Protein AF-A0A4Q3L4Q9-F1 (afdb_monomer)

Foldseek 3Di:
DDDDVQPPDDFCCVVVVVPVVVLVVLLVVLLVLLVVLVVVLVVLVVCLVPDPPDPCSVVSVLVSVLSNLVSVLSVVSNVSNPGVPVVVSVVSVVVSVVSVVVCVVCVVVVVVVVVVVVVVVVVVVVVVVVVVVVVVVVVVVVVVVVVVVVVVVVVVVVVVVVVVVVVVVVVVVVVVVVVVVVVVVVVVVVVVVVVVVVVVVVVVVVVVVVVVVVVVVVVVVVVVVVVVVVPDDDDPDDDPPPDDDDDDDDD

Sequence (251 aa):
MGTTASSFFMPHGHCYLWQPAMVWLQVGTNIAIGLAYVAISAMLTYVVLRFDNLPFKWIYACFGAFIVSCGVTHFFEVVTIWYPAYWVDGTLRAITAAASVGTALLMPRLLPQALALIKGAQAAQKRGIVLETAVRDLASLLEATQRTRDILQQENATYSSDVETLALAVSARRQDLQKAVHTARLAQLEAEKANRYKDDFLSMVSHELRTPLTAIDLQMARMTRALRRTSDPLQPAQQAHLIGQVDLSIR

pLDDT: mean 83.14, std 15.57, range [38.03, 97.62]

Nearest PDB structures (foldseek):
  8a1g-assembly2_B  TM=6.193E-01  e=1.968E+00  Homo sapiens
  2v0o-assembly2_C  TM=4.929E-01  e=1.641E+00  Homo sapiens
  7aal-assembly1_B  TM=2.811E-01  e=6.615E+00  Homo sapiens

Secondary structure (DSSP, 8-state):
----S-SS---HHHHTTT-HHHHHHHHHHHHHHHHHHHHHHHHHHHHHHH-TT-TTHHHHHHHHHHHHHHHHHHHHHHHHHHS--HHHHHHHHHHHHHHHHHHHHHHHHHHHHHHHHHHHHHHHHHHHHHHHHHHHHHHHHHHHHHHHHHHHHHHHHHHHHHHHHHHHHHHHHHHHHHHHHHHHHHHHHHHHHHHHHHHHHHHHHHHHHHHHHHHHHHHHHHHHHHHHHHSSPPPS---SS--SS------

Structure (mmCIF, N/CA/C/O backbone):
data_AF-A0A4Q3L4Q9-F1
#
_entry.id   AF-A0A4Q3L4Q9-F1
#
loop_
_atom_site.group_PDB
_atom_site.id
_atom_site.type_symbol
_atom_site.label_atom_id
_atom_site.label_alt_id
_atom_site.label_comp_id
_atom_site.label_asym_id
_atom_site.label_entity_id
_atom_site.label_seq_id
_atom_site.pdbx_PDB_ins_code
_atom_site.Cartn_x
_atom_site.Cartn_y
_atom_site.Cartn_z
_atom_site.occupancy
_atom_site.B_iso_or_equiv
_atom_site.auth_seq_id
_atom_site.auth_comp_id
_atom_site.auth_asym_id
_atom_site.auth_atom_id
_atom_site.pdbx_PDB_model_num
ATOM 1 N N . MET A 1 1 ? 33.986 -3.409 -72.130 1.00 38.03 1 MET A N 1
ATOM 2 C CA . MET A 1 1 ? 34.987 -2.670 -71.331 1.00 38.03 1 MET A CA 1
ATOM 3 C C . MET A 1 1 ? 34.314 -2.230 -70.042 1.00 38.03 1 MET A C 1
ATOM 5 O O . MET A 1 1 ? 33.539 -1.288 -70.062 1.00 38.03 1 MET A O 1
ATOM 9 N N . GLY A 1 2 ? 34.494 -3.004 -68.969 1.00 43.03 2 GLY A N 1
ATOM 10 C CA . GLY A 1 2 ? 33.906 -2.733 -67.660 1.00 43.03 2 GLY A CA 1
ATOM 11 C C . GLY A 1 2 ? 34.897 -1.975 -66.790 1.00 43.03 2 GLY A C 1
ATOM 12 O O . GLY A 1 2 ? 35.876 -2.551 -66.332 1.00 43.03 2 GLY A O 1
ATOM 13 N N . THR A 1 3 ? 34.647 -0.690 -66.575 1.00 46.31 3 THR A N 1
ATOM 14 C CA . THR A 1 3 ? 35.290 0.103 -65.525 1.00 46.31 3 THR A CA 1
ATOM 15 C C . THR A 1 3 ? 34.260 0.309 -64.425 1.00 46.31 3 THR A C 1
ATOM 17 O O . THR A 1 3 ? 33.600 1.344 -64.352 1.00 46.31 3 THR A O 1
ATOM 20 N N . THR A 1 4 ? 34.056 -0.713 -63.596 1.00 47.34 4 THR A N 1
ATOM 21 C CA . THR A 1 4 ? 33.409 -0.513 -62.300 1.00 47.34 4 THR A CA 1
ATOM 22 C C . THR A 1 4 ? 34.349 0.340 -61.454 1.00 47.34 4 THR A C 1
ATOM 24 O O . THR A 1 4 ? 35.554 0.098 -61.437 1.00 47.34 4 THR A O 1
ATOM 27 N N . ALA A 1 5 ? 33.815 1.356 -60.779 1.00 48.09 5 ALA A N 1
ATOM 28 C CA . ALA A 1 5 ? 34.524 2.351 -59.971 1.00 48.09 5 ALA A CA 1
ATOM 29 C C . ALA A 1 5 ? 35.194 1.784 -58.690 1.00 48.09 5 ALA A C 1
ATOM 31 O O . ALA A 1 5 ? 35.185 2.411 -57.636 1.00 48.09 5 ALA A O 1
ATOM 32 N N . SER A 1 6 ? 35.757 0.578 -58.764 1.00 48.47 6 SER A N 1
ATOM 33 C CA . SER A 1 6 ? 36.397 -0.165 -57.676 1.00 48.47 6 SER A CA 1
ATOM 34 C C . SER A 1 6 ? 37.927 -0.035 -57.661 1.00 48.47 6 SER A C 1
ATOM 36 O O . SER A 1 6 ? 38.575 -0.656 -56.828 1.00 48.47 6 SER A O 1
ATOM 38 N N . SER A 1 7 ? 38.525 0.749 -58.563 1.00 47.72 7 SER A N 1
ATOM 39 C CA . SER A 1 7 ? 39.983 0.826 -58.755 1.00 47.72 7 SER A CA 1
ATOM 40 C C . SER A 1 7 ? 40.678 2.039 -58.114 1.00 47.72 7 SER A C 1
ATOM 42 O O . SER A 1 7 ? 41.868 2.223 -58.350 1.00 47.72 7 SER A O 1
ATOM 44 N N . PHE A 1 8 ? 39.989 2.865 -57.312 1.00 56.69 8 PHE A N 1
ATOM 45 C CA . PHE A 1 8 ? 40.573 4.099 -56.742 1.00 56.69 8 PHE A CA 1
ATOM 46 C C . PHE A 1 8 ? 40.709 4.125 -55.210 1.00 56.69 8 PHE A C 1
ATOM 48 O O . PHE A 1 8 ? 41.264 5.073 -54.661 1.00 56.69 8 PHE A O 1
ATOM 55 N N . PHE A 1 9 ? 40.233 3.100 -54.501 1.00 60.88 9 PHE A N 1
ATOM 56 C CA . PHE A 1 9 ? 40.271 3.056 -53.038 1.00 60.88 9 PHE A CA 1
ATOM 57 C C . PHE A 1 9 ? 41.140 1.895 -52.541 1.00 60.88 9 PHE A C 1
ATOM 59 O O . PHE A 1 9 ? 40.967 0.760 -52.977 1.00 60.88 9 PHE A O 1
ATOM 66 N N . MET A 1 10 ? 42.066 2.170 -51.618 1.00 68.56 10 MET A N 1
ATOM 67 C CA . MET A 1 10 ? 42.918 1.145 -50.998 1.00 68.56 10 MET A CA 1
ATOM 68 C C . MET A 1 10 ? 42.187 0.463 -49.828 1.00 68.56 10 MET A C 1
ATOM 70 O O . MET A 1 10 ? 41.604 1.178 -49.018 1.00 68.56 10 MET A O 1
ATOM 74 N N . PRO A 1 11 ? 42.206 -0.877 -49.690 1.00 73.94 11 PRO A N 1
ATOM 75 C CA . PRO A 1 11 ? 41.662 -1.573 -48.518 1.00 73.94 11 PRO A CA 1
ATOM 76 C C . PRO A 1 11 ? 42.387 -1.185 -47.223 1.00 73.94 11 PRO A C 1
ATOM 78 O O . PRO A 1 11 ? 43.591 -0.921 -47.244 1.00 73.94 11 PRO A O 1
ATOM 81 N N . HIS A 1 12 ? 41.695 -1.245 -46.081 1.00 69.25 12 HIS A N 1
ATOM 82 C CA . HIS A 1 12 ? 42.304 -0.926 -44.780 1.00 69.25 12 HIS A CA 1
ATOM 83 C C . HIS A 1 12 ? 43.479 -1.849 -44.418 1.00 69.25 12 HIS A C 1
ATOM 85 O O . HIS A 1 12 ? 44.375 -1.435 -43.685 1.00 69.25 12 HIS A O 1
ATOM 91 N N . GLY A 1 13 ? 43.543 -3.066 -44.972 1.00 69.06 13 GLY A N 1
ATOM 92 C CA . GLY A 1 13 ? 44.690 -3.962 -44.795 1.00 69.06 13 GLY A CA 1
ATOM 93 C C . GLY A 1 13 ? 46.031 -3.344 -45.219 1.00 69.06 13 GLY A C 1
ATOM 94 O O . GLY A 1 13 ? 47.052 -3.604 -44.581 1.00 69.06 13 GLY A O 1
ATOM 95 N N . HIS A 1 14 ? 46.033 -2.451 -46.220 1.00 70.12 14 HIS A N 1
ATOM 96 C CA . HIS A 1 14 ? 47.239 -1.722 -46.627 1.00 70.12 14 HIS A CA 1
ATOM 97 C C . HIS A 1 14 ? 47.698 -0.707 -45.575 1.00 70.12 14 HIS A C 1
ATOM 99 O O . HIS A 1 14 ? 48.901 -0.542 -45.382 1.00 70.12 14 HIS A O 1
ATOM 105 N N . CYS A 1 15 ? 46.766 -0.085 -44.847 1.00 70.50 15 CYS A N 1
ATOM 106 C CA . CYS A 1 15 ? 47.079 0.813 -43.733 1.00 70.50 15 CYS A CA 1
ATOM 107 C C . CYS A 1 15 ? 47.706 0.060 -42.549 1.00 70.50 15 CYS A C 1
ATOM 109 O O . CYS A 1 15 ? 48.522 0.622 -41.825 1.00 70.50 15 CYS A O 1
ATOM 111 N N . TYR A 1 16 ? 47.370 -1.222 -42.376 1.00 73.94 16 TYR A N 1
ATOM 112 C CA . TYR A 1 16 ? 47.959 -2.095 -41.354 1.00 73.94 16 TYR A CA 1
ATOM 113 C C . TYR A 1 16 ? 49.245 -2.795 -41.803 1.00 73.94 16 TYR A C 1
ATOM 115 O O . TYR A 1 16 ? 49.737 -3.674 -41.091 1.00 73.94 16 TYR A O 1
ATOM 123 N N . LEU A 1 17 ? 49.783 -2.442 -42.980 1.00 78.38 17 LEU A N 1
ATOM 124 C CA . LEU A 1 17 ? 50.963 -3.082 -43.580 1.00 78.38 17 LEU A CA 1
ATOM 125 C C . LEU A 1 17 ? 50.824 -4.613 -43.683 1.00 78.38 17 LEU A C 1
ATOM 127 O O . LEU A 1 17 ? 51.825 -5.323 -43.738 1.00 78.38 17 LEU A O 1
ATOM 131 N N . TRP A 1 18 ? 49.589 -5.127 -43.661 1.00 78.38 18 TRP A N 1
ATOM 132 C CA . TRP A 1 18 ? 49.284 -6.554 -43.557 1.00 78.38 18 TRP A CA 1
ATOM 133 C C . TRP A 1 18 ? 50.013 -7.286 -42.415 1.00 78.38 18 TRP A C 1
ATOM 135 O O . TRP A 1 18 ? 50.228 -8.496 -42.492 1.00 78.38 18 TRP A O 1
ATOM 145 N N . GLN A 1 19 ? 50.363 -6.586 -41.327 1.00 86.50 19 GLN A N 1
ATOM 146 C CA . GLN A 1 19 ? 50.937 -7.235 -40.151 1.00 86.50 19 GLN A CA 1
ATOM 147 C C . GLN A 1 19 ? 49.878 -8.133 -39.488 1.00 86.50 19 GLN A C 1
ATOM 149 O O . GLN A 1 19 ? 48.863 -7.622 -38.999 1.00 86.50 19 GLN A O 1
ATOM 154 N N . PRO A 1 20 ? 50.092 -9.463 -39.423 1.00 84.69 20 PRO A N 1
ATOM 155 C CA . PRO A 1 20 ? 49.042 -10.401 -39.034 1.00 84.69 20 PRO A CA 1
ATOM 156 C C . PRO A 1 20 ? 48.542 -10.169 -37.606 1.00 84.69 20 PRO A C 1
ATOM 158 O O . PRO A 1 20 ? 47.349 -10.305 -37.353 1.00 84.69 20 PRO A O 1
ATOM 161 N N . ALA A 1 21 ? 49.418 -9.747 -36.688 1.00 87.56 21 ALA A N 1
ATOM 162 C CA . ALA A 1 21 ? 49.037 -9.434 -35.312 1.00 87.56 21 ALA A CA 1
ATOM 163 C C . ALA A 1 21 ? 48.009 -8.288 -35.226 1.00 87.56 21 ALA A C 1
ATOM 165 O O . ALA A 1 21 ? 47.013 -8.411 -34.517 1.00 87.56 21 ALA A O 1
ATOM 166 N N . MET A 1 22 ? 48.212 -7.202 -35.979 1.00 85.50 22 MET A N 1
ATOM 167 C CA . MET A 1 22 ? 47.316 -6.040 -35.968 1.00 85.50 22 MET A CA 1
ATOM 168 C C . MET A 1 22 ? 45.980 -6.350 -36.654 1.00 85.50 22 MET A C 1
ATOM 170 O O . MET A 1 22 ? 44.921 -5.979 -36.152 1.00 85.50 22 MET A O 1
ATOM 174 N N . VAL A 1 23 ? 46.019 -7.079 -37.776 1.00 87.44 23 VAL A N 1
ATOM 175 C CA . VAL A 1 23 ? 44.808 -7.469 -38.513 1.00 87.44 23 VAL A CA 1
ATOM 176 C C . VAL A 1 23 ? 43.922 -8.375 -37.657 1.00 87.44 23 VAL A C 1
ATOM 178 O O . VAL A 1 23 ? 42.737 -8.088 -37.500 1.00 87.44 23 VAL A O 1
ATOM 181 N N . TRP A 1 24 ? 44.476 -9.428 -37.045 1.00 87.81 24 TRP A N 1
ATOM 182 C CA . TRP A 1 24 ? 43.693 -10.330 -36.192 1.00 87.81 24 TRP A CA 1
ATOM 183 C C . TRP A 1 24 ? 43.146 -9.643 -34.941 1.00 87.81 24 TRP A C 1
ATOM 185 O O . TRP A 1 24 ? 42.022 -9.939 -34.536 1.00 87.81 24 TRP A O 1
ATOM 195 N N . LEU A 1 25 ? 43.893 -8.697 -34.363 1.00 89.94 25 LEU A N 1
ATOM 196 C CA . LEU A 1 25 ? 43.418 -7.896 -33.237 1.00 89.94 25 LEU A CA 1
ATOM 197 C C . LEU A 1 25 ? 42.199 -7.050 -33.627 1.00 89.94 25 LEU A C 1
ATOM 199 O O . LEU A 1 25 ? 41.196 -7.056 -32.909 1.00 89.94 25 LEU A O 1
ATOM 203 N N . GLN A 1 26 ? 42.257 -6.366 -34.773 1.00 87.81 26 GLN A N 1
ATOM 204 C CA . GLN A 1 26 ? 41.150 -5.544 -35.263 1.00 87.81 26 GLN A CA 1
ATOM 205 C C . GLN A 1 26 ? 39.924 -6.400 -35.606 1.00 87.81 26 GLN A C 1
ATOM 207 O O . GLN A 1 26 ? 38.805 -6.058 -35.229 1.00 87.81 26 GLN A O 1
ATOM 212 N N . VAL A 1 27 ? 40.133 -7.544 -36.265 1.00 91.12 27 VAL A N 1
ATOM 213 C CA . VAL A 1 27 ? 39.065 -8.492 -36.618 1.00 91.12 27 VAL A CA 1
ATOM 214 C C . VAL A 1 27 ? 38.396 -9.048 -35.363 1.00 91.12 27 VAL A C 1
ATOM 216 O O . VAL A 1 27 ? 37.174 -8.987 -35.242 1.00 91.12 27 VAL A O 1
ATOM 219 N N . GLY A 1 28 ? 39.181 -9.548 -34.405 1.00 93.88 28 GLY A N 1
ATOM 220 C CA . GLY A 1 28 ? 38.656 -10.106 -33.160 1.00 93.88 28 GLY A CA 1
ATOM 221 C C . GLY A 1 28 ? 37.882 -9.073 -32.343 1.00 93.88 28 GLY A C 1
ATOM 222 O O . GLY A 1 28 ? 36.775 -9.353 -31.884 1.00 93.88 28 GLY A O 1
ATOM 223 N N . THR A 1 29 ? 38.424 -7.858 -32.224 1.00 93.44 29 THR A N 1
ATOM 224 C CA . THR A 1 29 ? 37.789 -6.761 -31.480 1.00 93.44 29 THR A CA 1
ATOM 225 C C . THR A 1 29 ? 36.474 -6.330 -32.129 1.00 93.44 29 THR A C 1
ATOM 227 O O . THR A 1 29 ? 35.455 -6.252 -31.445 1.00 93.44 29 THR A O 1
ATOM 230 N N . ASN A 1 30 ? 36.453 -6.120 -33.448 1.00 92.38 30 ASN A N 1
ATOM 231 C CA . ASN A 1 30 ? 35.238 -5.706 -34.151 1.00 92.38 30 ASN A CA 1
ATOM 232 C C . ASN A 1 30 ? 34.148 -6.788 -34.151 1.00 92.38 30 ASN A C 1
ATOM 234 O O . ASN A 1 30 ? 32.974 -6.468 -33.971 1.00 92.38 30 ASN A O 1
ATOM 238 N N . ILE A 1 31 ? 34.509 -8.071 -34.259 1.00 93.94 31 ILE A N 1
ATOM 239 C CA . ILE A 1 31 ? 33.541 -9.170 -34.114 1.00 93.94 31 ILE A CA 1
ATOM 240 C C . ILE A 1 31 ? 32.970 -9.207 -32.692 1.00 93.94 31 ILE A C 1
ATOM 242 O O . ILE A 1 31 ? 31.756 -9.328 -32.525 1.00 93.94 31 ILE A O 1
ATOM 246 N N . ALA A 1 32 ? 33.818 -9.078 -31.668 1.00 95.38 32 ALA A N 1
ATOM 247 C CA . ALA A 1 32 ? 33.377 -9.093 -30.276 1.00 95.38 32 ALA A CA 1
ATOM 248 C C . ALA A 1 32 ? 32.407 -7.938 -29.968 1.00 95.38 32 ALA A C 1
ATOM 250 O O . ALA A 1 32 ? 31.357 -8.164 -29.364 1.00 95.38 32 ALA A O 1
ATOM 251 N N . ILE A 1 33 ? 32.713 -6.721 -30.433 1.00 93.38 33 ILE A N 1
ATOM 252 C CA . ILE A 1 33 ? 31.835 -5.554 -30.265 1.00 93.38 33 ILE A CA 1
ATOM 253 C C . ILE A 1 33 ? 30.523 -5.742 -31.042 1.00 93.38 33 ILE A C 1
ATOM 255 O O . ILE A 1 33 ? 29.444 -5.515 -30.492 1.00 93.38 33 ILE A O 1
ATOM 259 N N . GLY A 1 34 ? 30.589 -6.217 -32.291 1.00 92.19 34 GLY A N 1
ATOM 260 C CA . GLY A 1 34 ? 29.405 -6.498 -33.106 1.00 92.19 34 GLY A CA 1
ATOM 261 C C . GLY A 1 34 ? 28.463 -7.510 -32.445 1.00 92.19 34 GLY A C 1
ATOM 262 O O . GLY A 1 34 ? 27.258 -7.270 -32.354 1.00 92.19 34 GLY A O 1
ATOM 263 N N . LEU A 1 35 ? 29.005 -8.607 -31.907 1.00 94.12 35 LEU A N 1
ATOM 264 C CA . LEU A 1 35 ? 28.232 -9.610 -31.166 1.00 94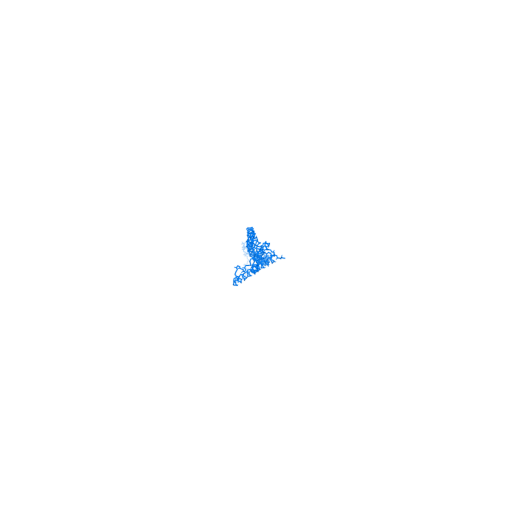.12 35 LEU A CA 1
ATOM 265 C C . LEU A 1 35 ? 27.615 -9.041 -29.884 1.00 94.12 35 LEU A C 1
ATOM 267 O O . LEU A 1 35 ? 26.449 -9.320 -29.600 1.00 94.12 35 LEU A O 1
ATOM 271 N N . ALA A 1 36 ? 28.355 -8.219 -29.136 1.00 95.44 36 ALA A N 1
ATOM 272 C CA . ALA A 1 36 ? 27.826 -7.554 -27.950 1.00 95.44 36 ALA A CA 1
ATOM 273 C C . ALA A 1 36 ? 26.629 -6.652 -28.299 1.00 95.44 36 ALA A C 1
ATOM 275 O O . ALA A 1 36 ? 25.596 -6.719 -27.632 1.00 95.44 36 ALA A O 1
ATOM 276 N N . TYR A 1 37 ? 26.713 -5.868 -29.378 1.00 93.31 37 TYR A N 1
ATOM 277 C CA . TYR A 1 37 ? 25.599 -5.024 -29.818 1.00 93.31 37 TYR A CA 1
ATOM 278 C C . TYR A 1 37 ? 24.386 -5.818 -30.303 1.00 93.31 37 TYR A C 1
ATOM 280 O O . TYR A 1 37 ? 23.253 -5.435 -29.993 1.00 93.31 37 TYR A O 1
ATOM 288 N N . VAL A 1 38 ? 24.587 -6.943 -30.994 1.00 90.50 38 VAL A N 1
ATOM 289 C CA . VAL A 1 38 ? 23.489 -7.850 -31.369 1.00 90.50 38 VAL A CA 1
ATOM 290 C C . VAL A 1 38 ? 22.824 -8.444 -30.123 1.00 90.50 38 VAL A C 1
ATOM 292 O O . VAL A 1 38 ? 21.597 -8.446 -30.035 1.00 90.50 38 VAL A O 1
ATOM 295 N N . ALA A 1 39 ? 23.605 -8.881 -29.132 1.00 93.69 39 ALA A N 1
ATOM 296 C CA . ALA A 1 39 ? 23.081 -9.444 -27.888 1.00 93.69 39 ALA A CA 1
ATOM 297 C C . ALA A 1 39 ? 22.278 -8.416 -27.068 1.00 93.69 39 ALA A C 1
ATOM 299 O O . ALA A 1 39 ? 21.164 -8.710 -26.629 1.00 93.69 39 ALA A O 1
ATOM 300 N N . ILE A 1 40 ? 22.800 -7.194 -26.908 1.00 92.44 40 ILE A N 1
ATOM 301 C CA . ILE A 1 40 ? 22.102 -6.094 -26.219 1.00 92.44 40 ILE A CA 1
ATOM 302 C C . ILE A 1 40 ? 20.796 -5.754 -26.946 1.00 92.44 40 ILE A C 1
ATOM 304 O O . ILE A 1 40 ? 19.748 -5.621 -26.310 1.00 92.44 40 ILE A O 1
ATOM 308 N N . SER A 1 41 ? 20.839 -5.654 -28.277 1.00 91.25 41 SER A N 1
ATOM 309 C CA . SER A 1 41 ? 19.653 -5.362 -29.088 1.00 91.25 41 SER A CA 1
ATOM 310 C C . SER A 1 41 ? 18.598 -6.458 -28.956 1.00 91.25 41 SER A C 1
ATOM 312 O O . SER A 1 41 ? 17.430 -6.149 -28.742 1.00 91.25 41 SER A O 1
ATOM 314 N N . ALA A 1 42 ? 18.999 -7.732 -28.994 1.00 90.56 42 ALA A N 1
ATOM 315 C CA . ALA A 1 42 ? 18.096 -8.864 -28.803 1.00 90.56 42 ALA A CA 1
ATOM 316 C C . ALA A 1 42 ? 17.414 -8.835 -27.425 1.00 90.56 42 ALA A C 1
ATOM 318 O O . ALA A 1 42 ? 16.206 -9.056 -27.333 1.00 90.56 42 ALA A O 1
ATOM 319 N N . MET A 1 43 ? 18.155 -8.505 -26.361 1.00 90.31 43 MET A N 1
ATOM 320 C CA . MET A 1 43 ? 17.596 -8.362 -25.013 1.00 90.31 43 MET A CA 1
ATOM 321 C C . MET A 1 43 ? 16.590 -7.208 -24.931 1.00 90.31 43 MET A C 1
ATOM 323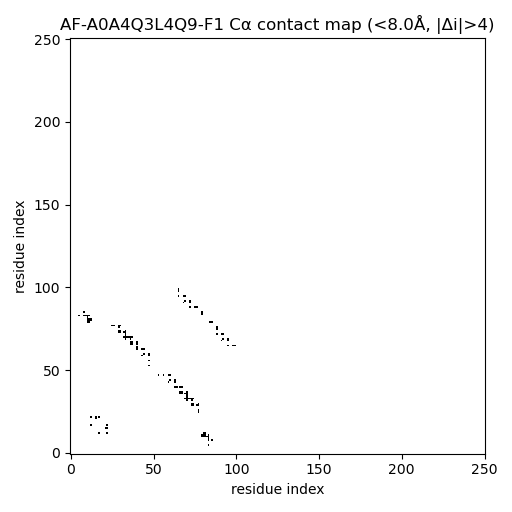 O O . MET A 1 43 ? 15.515 -7.362 -24.350 1.00 90.31 43 MET A O 1
ATOM 327 N N . LEU A 1 44 ? 16.903 -6.066 -25.548 1.00 88.56 44 LEU A N 1
ATOM 328 C CA . LEU A 1 44 ? 15.998 -4.921 -25.595 1.00 88.56 44 LEU A CA 1
ATOM 329 C C . LEU A 1 44 ? 14.716 -5.249 -26.373 1.00 88.56 44 LEU A C 1
ATOM 331 O O . LEU A 1 44 ? 13.617 -4.977 -25.891 1.00 88.56 44 LEU A O 1
ATOM 335 N N . THR A 1 45 ? 14.841 -5.882 -27.541 1.00 87.44 45 THR A N 1
ATOM 336 C CA . THR A 1 45 ? 13.698 -6.349 -28.333 1.00 87.44 45 THR A CA 1
ATOM 337 C C . THR A 1 45 ? 12.853 -7.345 -27.542 1.00 87.44 45 THR A C 1
ATOM 339 O O . THR A 1 45 ? 11.633 -7.210 -27.518 1.00 87.44 45 THR A O 1
ATOM 342 N N . TYR A 1 46 ? 13.472 -8.288 -26.826 1.00 89.81 46 TYR A N 1
ATOM 343 C CA . TYR A 1 46 ? 12.756 -9.226 -25.959 1.00 89.81 46 TYR A CA 1
ATOM 344 C C . TYR A 1 46 ? 11.923 -8.505 -24.887 1.00 89.81 46 TYR A C 1
ATOM 346 O O . TYR A 1 46 ? 10.749 -8.823 -24.710 1.00 89.81 46 TYR A O 1
ATOM 354 N N . VAL A 1 47 ? 12.482 -7.492 -24.214 1.00 88.75 47 VAL A N 1
ATOM 355 C CA . VAL A 1 47 ? 11.755 -6.693 -23.209 1.00 88.75 47 VAL A CA 1
ATOM 356 C C . VAL A 1 47 ? 10.583 -5.932 -23.836 1.00 88.75 47 VAL A C 1
ATOM 358 O O . VAL A 1 47 ? 9.481 -5.965 -23.291 1.00 88.75 47 VAL A O 1
ATOM 361 N N . VAL A 1 48 ? 10.785 -5.291 -24.992 1.00 87.00 48 VAL A N 1
ATOM 362 C CA . VAL A 1 48 ? 9.725 -4.536 -25.688 1.00 87.00 48 VAL A CA 1
ATOM 363 C C . VAL A 1 48 ? 8.590 -5.447 -26.157 1.00 87.00 48 VAL A C 1
ATOM 365 O O . VAL A 1 48 ? 7.428 -5.050 -26.088 1.00 87.00 48 VAL A O 1
ATOM 368 N N . LEU A 1 49 ? 8.911 -6.664 -26.604 1.00 84.38 49 LEU A N 1
ATOM 369 C CA . LEU A 1 49 ? 7.920 -7.658 -27.018 1.00 84.38 49 LEU A CA 1
ATOM 370 C C . LEU A 1 49 ? 7.215 -8.329 -25.829 1.00 84.38 49 LEU A C 1
ATOM 372 O O . LEU A 1 49 ? 6.099 -8.813 -25.987 1.00 84.38 49 LEU A O 1
ATOM 376 N N . ARG A 1 50 ? 7.846 -8.388 -24.647 1.00 87.38 50 ARG A N 1
ATOM 377 C CA . ARG A 1 50 ? 7.291 -9.062 -23.461 1.00 87.38 50 ARG A CA 1
ATOM 378 C C . ARG A 1 50 ? 6.460 -8.144 -22.564 1.00 87.38 50 ARG A C 1
ATOM 380 O O . ARG A 1 50 ? 5.552 -8.633 -21.896 1.00 87.38 50 ARG A O 1
ATOM 387 N N . PHE A 1 51 ? 6.770 -6.848 -22.512 1.00 81.31 51 PHE A N 1
ATOM 388 C CA . PHE A 1 51 ? 6.088 -5.886 -21.644 1.00 81.31 51 PHE A CA 1
ATOM 389 C C . PHE A 1 51 ? 5.197 -4.931 -22.443 1.00 81.31 51 PHE A C 1
ATOM 391 O O . PHE A 1 51 ? 5.654 -3.952 -23.037 1.00 81.31 51 PHE A O 1
ATOM 398 N N . ASP A 1 52 ? 3.885 -5.170 -22.388 1.00 72.75 52 ASP A N 1
ATOM 399 C CA . ASP A 1 52 ? 2.923 -4.396 -23.170 1.00 72.75 52 ASP A CA 1
ATOM 400 C C . ASP A 1 52 ? 2.618 -2.990 -22.641 1.00 72.75 52 ASP A C 1
ATOM 402 O O . ASP A 1 52 ? 2.170 -2.139 -23.408 1.00 72.75 52 ASP A O 1
ATOM 406 N N . ASN A 1 53 ? 2.926 -2.708 -21.376 1.00 77.75 53 ASN A N 1
ATOM 407 C CA . ASN A 1 53 ? 2.625 -1.429 -20.723 1.00 77.75 53 ASN A CA 1
ATOM 408 C C . ASN A 1 53 ? 3.861 -0.544 -20.524 1.00 77.75 53 ASN A C 1
ATOM 410 O O . ASN A 1 53 ? 3.940 0.222 -19.563 1.00 77.75 53 ASN A O 1
ATOM 414 N N . LEU A 1 54 ? 4.846 -0.640 -21.419 1.00 75.75 54 LEU A N 1
ATOM 415 C CA . LEU A 1 54 ? 5.989 0.263 -21.380 1.00 75.75 54 LEU A CA 1
ATOM 416 C C . LEU A 1 54 ? 5.580 1.663 -21.864 1.00 75.75 54 LEU A C 1
ATOM 418 O O . LEU A 1 54 ? 5.101 1.803 -22.997 1.00 75.75 54 LEU A O 1
ATOM 422 N N . PRO A 1 55 ? 5.792 2.714 -21.054 1.00 71.12 55 PRO A N 1
ATOM 423 C CA . PRO A 1 55 ? 5.618 4.074 -21.528 1.00 71.12 55 PRO A CA 1
ATOM 424 C C . PRO A 1 55 ? 6.639 4.331 -22.646 1.00 71.12 55 PRO A C 1
ATOM 426 O O . PRO A 1 55 ? 7.823 4.052 -22.491 1.00 71.12 55 PRO A O 1
ATOM 429 N N . PHE A 1 56 ? 6.178 4.856 -23.784 1.00 73.19 56 PHE A N 1
ATOM 430 C CA . PHE A 1 56 ? 7.023 5.236 -24.927 1.00 73.19 56 PHE A CA 1
ATOM 431 C C . PHE A 1 56 ? 7.746 4.080 -25.659 1.00 73.19 56 PHE A C 1
ATOM 433 O O . PHE A 1 56 ? 8.911 4.216 -26.031 1.00 73.19 56 PHE A O 1
ATOM 440 N N . LYS A 1 57 ? 7.050 2.967 -25.955 1.00 78.25 57 LYS A N 1
ATOM 441 C CA . LYS A 1 57 ? 7.575 1.820 -26.746 1.00 78.25 57 LYS A CA 1
ATOM 442 C C . LYS A 1 57 ? 8.386 2.210 -27.995 1.00 78.25 57 LYS A C 1
ATOM 444 O O . LYS A 1 57 ? 9.401 1.583 -28.288 1.00 78.25 57 LYS A O 1
ATOM 449 N N . TRP A 1 58 ? 7.962 3.253 -28.712 1.00 78.25 58 TRP A N 1
ATOM 450 C CA . TRP A 1 58 ? 8.633 3.724 -29.929 1.00 78.25 58 TRP A CA 1
ATOM 451 C C . TRP A 1 58 ? 10.083 4.175 -29.683 1.00 78.25 58 TRP A C 1
ATOM 453 O O . TRP A 1 58 ? 10.929 3.989 -30.550 1.00 78.25 58 TRP A O 1
ATOM 463 N N . ILE A 1 59 ? 10.395 4.706 -28.495 1.00 79.62 59 ILE A N 1
ATOM 464 C CA . ILE A 1 59 ? 11.747 5.168 -28.143 1.00 79.62 59 ILE A CA 1
ATOM 465 C C . ILE A 1 59 ? 12.681 3.979 -28.011 1.00 79.62 59 ILE A C 1
ATOM 467 O O . ILE A 1 59 ? 13.781 3.994 -28.554 1.00 79.62 59 ILE A O 1
ATOM 471 N N . TYR A 1 60 ? 12.230 2.930 -27.325 1.00 82.25 60 TYR A N 1
ATOM 472 C CA . TYR A 1 60 ? 12.994 1.696 -27.200 1.00 82.25 60 TYR A CA 1
ATOM 473 C C . TYR A 1 60 ? 13.226 1.042 -28.567 1.00 82.25 60 TYR A C 1
ATOM 475 O O . TYR A 1 60 ? 14.309 0.519 -28.808 1.00 82.25 60 TYR A O 1
ATOM 483 N N . ALA A 1 61 ? 12.263 1.141 -29.490 1.00 80.56 61 ALA A N 1
ATOM 484 C CA . ALA A 1 61 ? 12.447 0.698 -30.871 1.00 80.56 61 ALA A CA 1
ATOM 485 C C . ALA A 1 61 ? 13.489 1.548 -31.628 1.00 80.56 61 ALA A C 1
ATOM 487 O O . ALA A 1 61 ? 14.371 0.981 -32.269 1.00 80.56 61 ALA A O 1
ATOM 488 N N . CYS A 1 62 ? 13.451 2.883 -31.515 1.00 80.69 62 CYS A N 1
ATOM 489 C CA . CYS A 1 62 ? 14.469 3.769 -32.097 1.00 80.69 62 CYS A CA 1
ATOM 490 C C . CYS A 1 62 ? 15.866 3.503 -31.519 1.00 80.69 62 CYS A C 1
ATOM 492 O O . CYS A 1 62 ? 16.840 3.446 -32.265 1.00 80.69 62 CYS A O 1
ATOM 494 N N . PHE A 1 63 ? 15.962 3.301 -30.204 1.00 84.62 63 PHE A N 1
ATOM 495 C CA . PHE A 1 63 ? 17.215 2.998 -29.520 1.00 84.62 63 PHE A CA 1
ATOM 496 C C . PHE A 1 63 ? 17.759 1.619 -29.914 1.00 84.62 63 PHE A C 1
ATOM 498 O O . PHE A 1 63 ? 18.947 1.484 -30.187 1.00 84.62 63 PHE A O 1
ATOM 505 N N . GLY A 1 64 ? 16.891 0.610 -30.039 1.00 86.69 64 GLY A N 1
ATOM 506 C CA . GLY A 1 64 ? 17.266 -0.704 -30.560 1.00 86.69 64 GLY A CA 1
ATOM 507 C C . GLY A 1 64 ? 17.755 -0.642 -32.007 1.00 86.69 64 GLY A C 1
ATOM 508 O O . GLY A 1 64 ? 18.823 -1.163 -32.311 1.00 86.69 64 GLY A O 1
AT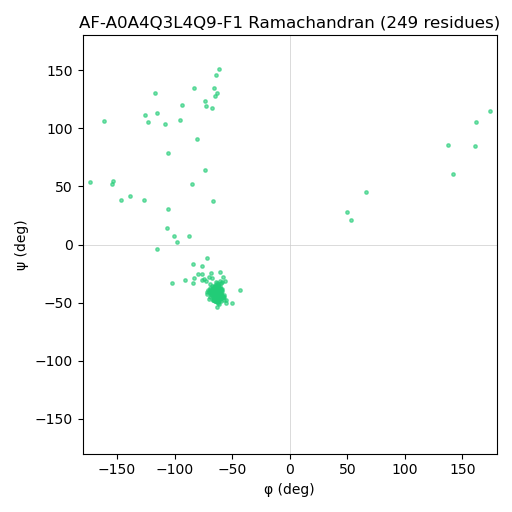OM 509 N N . ALA A 1 65 ? 17.032 0.056 -32.889 1.00 83.06 65 ALA A N 1
ATOM 510 C CA . ALA A 1 65 ? 17.446 0.255 -34.280 1.00 83.06 65 ALA A CA 1
ATOM 511 C C . ALA A 1 65 ? 18.797 0.986 -34.384 1.00 83.06 65 ALA A C 1
ATOM 513 O O . ALA A 1 65 ? 19.636 0.628 -35.210 1.00 83.06 65 ALA A O 1
ATOM 514 N N . PHE A 1 66 ? 19.033 1.968 -33.511 1.00 85.56 66 PHE A N 1
ATOM 515 C CA . PHE A 1 66 ? 20.307 2.670 -33.405 1.00 85.56 66 PHE A CA 1
ATOM 516 C C . PHE A 1 66 ? 21.456 1.738 -32.983 1.00 85.56 66 PHE A C 1
ATOM 518 O O . PHE A 1 66 ? 22.484 1.710 -33.656 1.00 85.56 66 PHE A O 1
ATOM 525 N N . ILE A 1 67 ? 21.275 0.923 -31.936 1.00 89.19 67 ILE A N 1
ATOM 526 C CA . ILE A 1 67 ? 22.296 -0.042 -31.489 1.00 89.19 67 ILE A CA 1
ATOM 527 C C . ILE A 1 67 ? 22.596 -1.072 -32.585 1.00 89.19 67 ILE A C 1
ATOM 529 O O . ILE A 1 67 ? 23.762 -1.385 -32.824 1.00 89.19 67 ILE A O 1
ATOM 533 N N . VAL A 1 68 ? 21.574 -1.567 -33.291 1.00 88.69 68 VAL A N 1
ATOM 534 C CA . VAL A 1 68 ? 21.760 -2.493 -34.418 1.00 88.69 68 VAL A CA 1
ATOM 535 C C . VAL A 1 68 ? 22.574 -1.840 -35.536 1.00 88.69 68 VAL A C 1
ATOM 537 O O . VAL A 1 68 ? 23.505 -2.467 -36.036 1.00 88.69 68 VAL A O 1
ATOM 540 N N . SER A 1 69 ? 22.282 -0.583 -35.891 1.00 85.56 69 SER A N 1
ATOM 541 C CA . SER A 1 69 ? 23.052 0.181 -36.887 1.00 85.56 69 SER A CA 1
ATOM 542 C C . SER A 1 69 ? 24.538 0.275 -36.510 1.00 85.56 69 SER A C 1
ATOM 544 O O . SER A 1 69 ? 25.398 -0.014 -37.343 1.00 85.56 69 SER A O 1
ATOM 546 N N . CYS A 1 70 ? 24.850 0.580 -35.244 1.00 86.88 70 CYS A N 1
ATOM 547 C CA . CYS A 1 70 ? 26.224 0.579 -34.721 1.00 86.88 70 CYS A CA 1
ATOM 548 C C . CYS A 1 70 ? 26.867 -0.820 -34.745 1.00 86.88 70 CYS A C 1
ATOM 550 O O . CYS A 1 70 ? 28.049 -0.975 -35.046 1.00 86.88 70 CYS A O 1
ATOM 552 N N . GLY A 1 71 ? 26.097 -1.870 -34.452 1.00 89.88 71 GLY A N 1
ATOM 553 C CA . GLY A 1 71 ? 26.556 -3.255 -34.572 1.00 89.88 71 GLY A CA 1
ATOM 554 C C . GLY A 1 71 ? 26.973 -3.598 -35.998 1.00 89.88 71 GLY A C 1
ATOM 555 O O . GLY A 1 71 ? 28.055 -4.143 -36.215 1.00 89.88 71 GLY A O 1
ATOM 556 N N . VAL A 1 72 ? 26.150 -3.215 -36.978 1.00 88.06 72 VAL A N 1
ATOM 557 C CA . VAL A 1 72 ? 26.410 -3.471 -38.401 1.00 88.06 72 VAL A CA 1
ATOM 558 C C . VAL A 1 72 ? 27.689 -2.770 -38.868 1.00 88.06 72 VAL A C 1
ATOM 560 O O . VAL A 1 72 ? 28.446 -3.375 -39.628 1.00 88.06 72 VAL A O 1
ATOM 563 N N . THR A 1 73 ? 27.999 -1.562 -38.378 1.00 87.62 73 THR A N 1
ATOM 564 C CA . THR A 1 73 ? 29.258 -0.880 -38.736 1.00 87.62 73 THR A CA 1
ATOM 565 C C . THR A 1 73 ? 30.503 -1.672 -38.334 1.00 87.62 73 THR A C 1
ATOM 567 O O . THR A 1 73 ? 31.451 -1.717 -39.110 1.00 87.62 73 THR A O 1
ATOM 570 N N . HIS A 1 74 ? 30.496 -2.389 -37.204 1.00 90.25 74 HIS A N 1
ATOM 571 C CA . HIS A 1 74 ? 31.652 -3.197 -36.790 1.00 90.25 74 HIS A CA 1
ATOM 572 C C . HIS A 1 74 ? 31.862 -4.435 -37.663 1.00 90.25 74 HIS A C 1
ATOM 574 O O . HIS A 1 74 ? 32.995 -4.760 -38.013 1.00 90.25 74 HIS A O 1
ATOM 580 N N . PHE A 1 75 ? 30.784 -5.107 -38.075 1.00 88.88 75 PHE A N 1
ATOM 581 C CA . PHE A 1 75 ? 30.896 -6.196 -39.049 1.00 88.88 75 PHE A CA 1
ATOM 582 C C . PHE A 1 75 ? 31.399 -5.681 -40.398 1.00 88.88 75 PHE A C 1
ATOM 584 O O . PHE A 1 75 ? 32.195 -6.343 -41.063 1.00 88.88 75 PHE A O 1
ATOM 591 N N . PHE A 1 76 ? 30.970 -4.480 -40.787 1.00 85.06 76 PHE A N 1
ATOM 592 C CA . PHE A 1 76 ? 31.398 -3.866 -42.032 1.00 85.06 76 PHE A CA 1
ATOM 593 C C . PHE A 1 76 ? 32.875 -3.452 -42.006 1.00 85.06 76 PHE A C 1
ATOM 595 O O . PHE A 1 76 ? 33.577 -3.671 -42.988 1.00 85.06 76 PHE A O 1
ATOM 602 N N . GLU A 1 77 ? 33.389 -2.962 -40.875 1.00 84.31 77 GLU A N 1
ATOM 603 C CA . GLU A 1 77 ? 34.821 -2.684 -40.694 1.00 84.31 77 GLU A CA 1
ATOM 604 C C . GLU A 1 77 ? 35.705 -3.920 -40.873 1.00 84.31 77 GLU A C 1
ATOM 606 O O . GLU A 1 77 ? 36.817 -3.816 -41.381 1.00 84.31 77 GLU A O 1
ATOM 611 N N . VAL A 1 78 ? 35.217 -5.104 -40.494 1.00 87.12 78 VAL A N 1
ATOM 612 C CA . VAL A 1 78 ? 35.924 -6.360 -40.772 1.00 87.12 78 VAL A CA 1
ATOM 613 C C . VAL A 1 78 ? 35.990 -6.578 -42.282 1.00 87.12 78 VAL A C 1
ATOM 615 O O . VAL A 1 78 ? 37.068 -6.792 -42.823 1.00 87.12 78 VAL A O 1
ATOM 618 N N . VAL A 1 79 ? 34.870 -6.444 -42.996 1.00 85.25 79 VAL A N 1
ATOM 619 C CA . VAL A 1 79 ? 34.825 -6.622 -44.458 1.00 85.25 79 VAL A CA 1
ATOM 620 C C . VAL A 1 79 ? 35.708 -5.602 -45.192 1.00 85.25 79 VAL A C 1
ATOM 622 O O . VAL A 1 79 ? 36.364 -5.964 -46.174 1.00 85.25 79 VAL A O 1
ATOM 625 N N . THR A 1 80 ? 35.800 -4.356 -44.709 1.00 81.56 80 THR A N 1
ATOM 626 C CA . THR A 1 80 ? 36.587 -3.292 -45.363 1.00 81.56 80 THR A CA 1
ATOM 627 C C . THR A 1 80 ? 38.103 -3.444 -45.260 1.00 81.56 80 THR A C 1
ATOM 629 O O . THR A 1 80 ? 38.836 -2.786 -46.011 1.00 81.56 80 THR A O 1
ATOM 632 N N . ILE A 1 81 ? 38.589 -4.359 -44.413 1.00 81.94 81 ILE A N 1
ATOM 633 C CA . ILE A 1 81 ? 39.998 -4.781 -44.388 1.00 81.94 81 ILE A CA 1
ATOM 634 C C . ILE A 1 81 ? 40.393 -5.412 -45.727 1.00 81.94 81 ILE A C 1
ATOM 636 O O . ILE A 1 81 ? 41.485 -5.134 -46.224 1.00 81.94 81 ILE A O 1
ATOM 640 N N . TRP A 1 82 ? 39.494 -6.195 -46.333 1.00 81.12 82 TRP A N 1
ATOM 641 C CA . TRP A 1 82 ? 39.732 -6.888 -47.603 1.00 81.12 82 TRP A CA 1
ATOM 642 C C . TRP A 1 82 ? 39.076 -6.195 -48.802 1.00 81.12 82 TRP A C 1
ATOM 644 O O . TRP A 1 82 ? 39.654 -6.199 -49.887 1.00 81.12 82 TRP A O 1
ATOM 654 N N . TYR A 1 83 ? 37.912 -5.559 -48.621 1.00 79.62 83 TYR A N 1
ATOM 655 C CA . TYR A 1 83 ? 37.152 -4.929 -49.707 1.00 79.62 83 TYR A CA 1
ATOM 656 C C . TYR A 1 83 ? 36.830 -3.456 -49.411 1.00 79.62 83 TYR A C 1
ATOM 658 O O . TYR A 1 83 ? 35.990 -3.183 -48.560 1.00 79.62 83 TYR A O 1
ATOM 666 N N . PRO A 1 84 ? 37.418 -2.482 -50.127 1.00 74.50 84 PRO A N 1
ATOM 667 C CA . PRO A 1 84 ? 37.296 -1.049 -49.834 1.00 74.50 84 PRO A CA 1
ATOM 668 C C . PRO A 1 84 ? 35.921 -0.447 -50.200 1.00 74.50 84 PRO A C 1
ATOM 670 O O . PRO A 1 84 ? 35.803 0.431 -51.054 1.00 74.50 84 PRO A O 1
ATOM 673 N N . ALA A 1 85 ? 34.853 -0.889 -49.541 1.00 78.12 85 ALA A N 1
ATOM 674 C CA . ALA A 1 85 ? 33.487 -0.409 -49.740 1.00 78.12 85 ALA A CA 1
ATOM 675 C C . ALA A 1 85 ? 33.179 0.863 -48.914 1.00 78.12 85 ALA A C 1
ATOM 677 O O . ALA A 1 85 ? 32.187 0.937 -48.192 1.00 78.12 85 ALA A O 1
ATOM 678 N N . TYR A 1 86 ? 34.031 1.886 -49.029 1.00 75.44 86 TYR A N 1
ATOM 679 C CA . TYR A 1 86 ? 33.993 3.109 -48.208 1.00 75.44 86 TYR A CA 1
ATOM 680 C C . TYR A 1 86 ? 32.686 3.905 -48.283 1.00 75.44 86 TYR A C 1
ATOM 682 O O . TYR A 1 86 ? 32.280 4.518 -47.300 1.00 75.44 86 TYR A O 1
ATOM 690 N N . TRP A 1 87 ? 32.005 3.889 -49.430 1.00 79.25 87 TRP A N 1
ATOM 691 C CA . TRP A 1 87 ? 30.713 4.563 -49.578 1.00 79.25 87 TRP A CA 1
ATOM 692 C C . TRP A 1 87 ? 29.651 3.977 -48.647 1.00 79.25 87 TRP A C 1
ATOM 694 O O . TRP A 1 87 ? 28.895 4.720 -48.028 1.00 79.25 87 TRP A O 1
ATOM 704 N N . VAL A 1 88 ? 29.627 2.652 -48.506 1.00 79.94 88 VAL A N 1
ATOM 705 C CA . VAL A 1 88 ? 28.667 1.966 -47.638 1.00 79.94 88 VAL A CA 1
ATOM 706 C C . VAL A 1 88 ? 28.998 2.247 -46.171 1.00 79.94 88 VAL A C 1
ATOM 708 O O . VAL A 1 88 ? 28.114 2.677 -45.433 1.00 79.94 88 VAL A O 1
ATOM 711 N N . ASP A 1 89 ? 30.271 2.135 -45.774 1.00 78.62 89 ASP A N 1
ATOM 712 C CA . ASP A 1 89 ? 30.733 2.488 -44.420 1.00 78.62 89 ASP A CA 1
ATOM 713 C C . ASP A 1 89 ? 30.366 3.937 -44.042 1.00 78.62 89 ASP A C 1
ATOM 715 O O . ASP A 1 89 ? 29.752 4.189 -43.002 1.00 78.62 89 ASP A O 1
ATOM 719 N N . GLY A 1 90 ? 30.644 4.889 -44.938 1.00 81.81 90 GLY A N 1
ATOM 720 C CA . GLY A 1 90 ? 30.328 6.301 -44.739 1.00 81.81 90 GLY A CA 1
ATOM 721 C C . GLY A 1 90 ? 28.828 6.565 -44.587 1.00 81.81 90 GLY A C 1
ATOM 722 O O . GLY A 1 90 ? 28.427 7.322 -43.702 1.00 81.81 90 GLY A O 1
ATOM 723 N N . THR A 1 91 ? 27.981 5.915 -45.394 1.00 85.38 91 THR A N 1
ATOM 724 C CA . THR A 1 91 ? 26.519 6.059 -45.264 1.00 85.38 91 THR A CA 1
ATOM 725 C C . THR A 1 91 ? 25.989 5.498 -43.946 1.00 85.38 91 THR A C 1
ATOM 727 O O . THR A 1 91 ? 25.182 6.159 -43.292 1.00 85.38 91 THR A O 1
ATOM 730 N N . LEU A 1 92 ? 26.478 4.336 -43.498 1.00 82.50 92 LEU A N 1
ATOM 731 C CA . LEU A 1 92 ? 26.081 3.757 -42.211 1.00 82.50 92 LEU A CA 1
ATOM 732 C C . LEU A 1 92 ? 26.510 4.647 -41.036 1.00 82.50 92 LEU A C 1
ATOM 734 O O . LEU A 1 92 ? 25.728 4.877 -40.108 1.00 82.50 92 LEU A O 1
ATOM 738 N N . ARG A 1 93 ? 27.726 5.201 -41.088 1.00 82.75 93 ARG A N 1
ATOM 739 C CA . ARG A 1 93 ? 28.228 6.143 -40.077 1.00 82.75 93 ARG A CA 1
ATOM 740 C C . ARG A 1 93 ? 27.433 7.449 -40.069 1.00 82.75 93 ARG A C 1
ATOM 742 O O . ARG A 1 93 ? 27.123 7.957 -38.995 1.00 82.75 93 ARG A O 1
ATOM 749 N N . ALA A 1 94 ? 27.027 7.956 -41.234 1.00 87.56 94 ALA A N 1
ATOM 750 C CA . ALA A 1 94 ? 26.178 9.143 -41.336 1.00 87.56 94 ALA A CA 1
ATOM 751 C C . ALA A 1 94 ? 24.775 8.915 -40.742 1.00 87.56 94 ALA A C 1
ATOM 753 O O . ALA A 1 94 ? 24.289 9.757 -39.985 1.00 87.56 94 ALA A O 1
ATOM 754 N N . ILE A 1 95 ? 24.147 7.765 -41.018 1.00 85.75 95 ILE A N 1
ATOM 755 C CA . ILE A 1 95 ? 22.852 7.385 -40.424 1.00 85.75 95 ILE A CA 1
ATOM 756 C C . ILE A 1 95 ? 22.976 7.288 -38.901 1.00 85.75 95 ILE A C 1
ATOM 758 O O . ILE A 1 95 ? 22.158 7.841 -38.165 1.00 85.75 95 ILE A O 1
ATOM 762 N N . THR A 1 96 ? 24.038 6.642 -38.425 1.00 85.50 96 THR A N 1
ATOM 763 C CA . THR A 1 96 ? 24.334 6.485 -36.997 1.00 85.50 96 THR A CA 1
ATOM 764 C C . THR A 1 96 ? 24.551 7.840 -36.311 1.00 85.50 96 THR A C 1
ATOM 766 O O . THR A 1 96 ? 24.006 8.093 -35.234 1.00 85.50 96 THR A O 1
ATOM 769 N N . ALA A 1 97 ? 25.270 8.765 -36.951 1.00 87.38 97 ALA A N 1
ATOM 770 C CA . ALA A 1 97 ? 25.461 10.120 -36.443 1.00 87.38 97 ALA A CA 1
ATOM 771 C C . ALA A 1 97 ? 24.137 10.898 -36.372 1.00 87.38 97 ALA A C 1
ATOM 773 O O . ALA A 1 97 ? 23.829 11.499 -35.341 1.00 87.38 97 ALA A O 1
ATOM 774 N N . ALA A 1 98 ? 23.315 10.835 -37.425 1.00 89.06 98 ALA A N 1
ATOM 775 C CA . ALA A 1 98 ? 22.008 11.487 -37.454 1.00 89.06 98 ALA A CA 1
ATOM 776 C C . ALA A 1 98 ? 21.073 10.944 -36.358 1.00 89.06 98 ALA A C 1
ATOM 778 O O . ALA A 1 98 ? 20.444 11.722 -35.639 1.00 89.06 98 ALA A O 1
ATOM 779 N N . ALA A 1 99 ? 21.032 9.622 -36.172 1.00 84.81 99 ALA A N 1
ATOM 780 C CA . ALA A 1 99 ? 20.268 8.980 -35.105 1.00 84.81 99 ALA A CA 1
ATOM 781 C C . ALA A 1 99 ? 20.768 9.374 -33.701 1.00 84.81 99 ALA A C 1
ATOM 783 O O . ALA A 1 99 ? 19.953 9.641 -32.812 1.00 84.81 99 ALA A O 1
ATOM 784 N N . SER A 1 100 ? 22.088 9.481 -33.503 1.00 86.56 100 SER A N 1
ATOM 785 C CA . SER A 1 100 ? 22.689 9.917 -32.231 1.00 86.56 100 SER A CA 1
ATOM 786 C C . SER A 1 100 ? 22.306 11.357 -31.892 1.00 86.56 100 SER A C 1
ATOM 788 O O . SER A 1 100 ? 21.835 11.633 -30.789 1.00 86.56 100 SER A O 1
ATOM 790 N N . VAL A 1 101 ? 22.454 12.273 -32.856 1.00 90.75 101 VAL A N 1
ATOM 791 C CA . VAL A 1 101 ? 22.091 13.688 -32.691 1.00 90.75 101 VAL A CA 1
ATOM 792 C C . VAL A 1 101 ? 20.591 13.829 -32.445 1.00 90.75 101 VAL A C 1
ATOM 794 O O . VAL A 1 101 ? 20.187 14.543 -31.530 1.00 90.75 101 VAL A O 1
ATOM 797 N N . GLY A 1 102 ? 19.762 13.099 -33.197 1.00 86.88 102 GLY A N 1
ATOM 798 C CA . GLY A 1 102 ? 18.320 13.050 -32.973 1.00 86.88 102 GLY A CA 1
ATOM 799 C C . GLY A 1 102 ? 17.986 12.624 -31.543 1.00 86.88 102 GLY A C 1
ATOM 800 O O . GLY A 1 102 ? 17.263 13.326 -30.839 1.00 86.88 102 GLY A O 1
ATOM 801 N N . THR A 1 103 ? 18.580 11.529 -31.068 1.00 84.19 103 THR A N 1
ATOM 802 C CA . THR A 1 103 ? 18.368 11.027 -29.701 1.00 84.19 103 THR A CA 1
ATOM 803 C C . THR A 1 103 ? 18.797 12.052 -28.645 1.00 84.19 103 THR A C 1
ATOM 805 O O . THR A 1 103 ? 18.043 12.315 -27.705 1.00 84.19 103 THR A O 1
ATOM 808 N N . ALA A 1 104 ? 19.958 12.689 -28.822 1.00 87.44 104 ALA A N 1
ATOM 809 C CA . ALA A 1 104 ? 20.461 13.720 -27.916 1.00 87.44 104 ALA A CA 1
ATOM 810 C C . ALA A 1 104 ? 19.534 14.948 -27.846 1.00 87.44 104 ALA A C 1
ATOM 812 O O . ALA A 1 104 ? 19.289 15.472 -26.762 1.00 87.44 104 ALA A O 1
ATOM 813 N N . LEU A 1 105 ? 18.965 15.376 -28.977 1.00 90.25 105 LEU A N 1
ATOM 814 C CA . LEU A 1 105 ? 18.024 16.502 -29.032 1.00 90.25 105 LEU A CA 1
ATOM 815 C C . LEU A 1 105 ? 16.651 16.165 -28.436 1.00 90.25 105 LEU A C 1
ATOM 817 O O . LEU A 1 105 ? 15.974 17.038 -27.888 1.00 90.25 105 LEU A O 1
ATOM 821 N N . LEU A 1 106 ? 16.221 14.908 -28.533 1.00 85.06 106 LEU A N 1
ATOM 822 C CA . LEU A 1 106 ? 14.956 14.445 -27.968 1.00 85.06 106 LEU A CA 1
ATOM 823 C C . LEU A 1 106 ? 15.029 14.254 -26.442 1.00 85.06 106 LEU A C 1
ATOM 825 O O . LEU A 1 106 ? 14.029 14.457 -25.749 1.00 85.06 106 LEU A O 1
ATOM 829 N N . MET A 1 107 ? 16.198 13.902 -25.904 1.00 84.81 107 MET A N 1
ATOM 830 C CA . MET A 1 107 ? 16.381 13.537 -24.494 1.00 84.81 107 MET A CA 1
ATOM 831 C C . MET A 1 107 ? 15.949 14.613 -23.472 1.00 84.81 107 MET A C 1
ATOM 833 O O . MET A 1 107 ? 15.237 14.255 -22.527 1.00 84.81 107 MET A O 1
ATOM 837 N N . PRO A 1 108 ? 16.245 15.918 -23.644 1.00 89.31 108 PRO A N 1
ATOM 838 C CA . PRO A 1 108 ? 15.763 16.961 -22.734 1.00 89.31 108 PRO A CA 1
ATOM 839 C C . PRO A 1 108 ? 14.234 17.027 -22.604 1.00 89.31 108 PRO A C 1
ATOM 841 O O . PRO A 1 108 ? 13.729 17.413 -21.553 1.00 89.31 108 PRO A O 1
ATOM 844 N N . ARG A 1 109 ? 13.478 16.625 -23.638 1.00 84.25 109 ARG A N 1
ATOM 845 C CA . ARG A 1 109 ? 12.003 16.584 -23.592 1.00 84.25 109 ARG A CA 1
ATOM 846 C C . ARG A 1 109 ? 11.456 15.352 -22.875 1.00 84.25 109 ARG A C 1
ATOM 848 O O . ARG A 1 109 ? 10.350 15.398 -22.344 1.00 84.25 109 ARG A O 1
ATOM 855 N N . LEU A 1 110 ? 12.222 14.267 -22.841 1.00 81.12 110 LEU A N 1
ATOM 856 C CA . LEU A 1 110 ? 11.827 13.000 -22.223 1.00 81.12 110 LEU A CA 1
ATOM 857 C C . LEU A 1 110 ? 12.088 12.989 -20.716 1.00 81.12 110 LEU A C 1
ATOM 859 O O . LEU A 1 110 ? 11.301 12.431 -19.952 1.00 81.12 110 LEU A O 1
ATOM 863 N N . LEU A 1 111 ? 13.149 13.670 -20.278 1.00 85.94 111 LEU A N 1
ATOM 864 C CA . LEU A 1 111 ? 13.494 13.819 -18.867 1.00 85.94 111 LEU A CA 1
ATOM 865 C C . LEU A 1 111 ? 12.322 14.297 -17.980 1.00 85.94 111 LEU A C 1
ATOM 867 O O . LEU A 1 111 ? 12.053 13.641 -16.970 1.00 85.94 111 LEU A O 1
ATOM 871 N N . PRO A 1 112 ? 1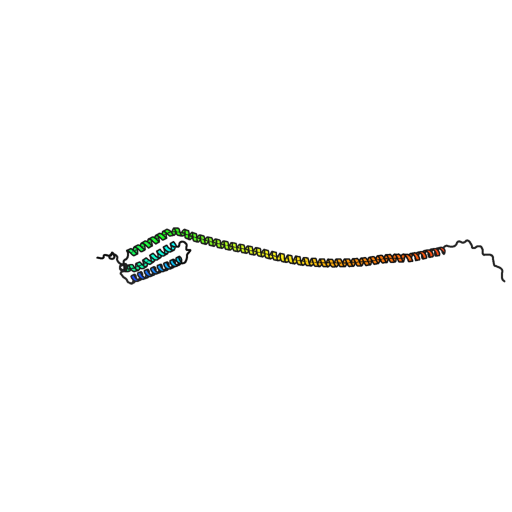1.577 15.374 -18.312 1.00 86.88 112 PRO A N 1
ATOM 872 C CA . PRO A 1 112 ? 10.463 15.815 -17.474 1.00 86.88 112 PRO A CA 1
ATOM 873 C C . PRO A 1 112 ? 9.332 14.781 -17.392 1.00 86.88 112 PRO A C 1
ATOM 875 O O . PRO A 1 112 ? 8.705 14.658 -16.342 1.00 86.88 112 PRO A O 1
ATOM 878 N N . GLN A 1 113 ? 9.090 14.004 -18.453 1.00 84.44 113 GLN A N 1
ATOM 879 C CA . GLN A 1 113 ? 8.056 12.964 -18.465 1.00 84.44 113 GLN A CA 1
ATOM 880 C C . GLN A 1 113 ? 8.454 11.767 -17.594 1.00 84.44 113 GLN A C 1
ATOM 882 O O . GLN A 1 113 ? 7.646 11.286 -16.800 1.00 84.44 113 GLN A O 1
ATOM 887 N N . ALA A 1 114 ? 9.717 11.337 -17.674 1.00 84.31 114 ALA A N 1
ATOM 888 C CA . ALA A 1 114 ? 10.258 10.295 -16.805 1.00 84.31 114 ALA A CA 1
ATOM 889 C C . ALA A 1 114 ? 10.162 10.702 -15.324 1.00 84.31 114 ALA A C 1
ATOM 891 O O . ALA A 1 114 ? 9.693 9.930 -14.486 1.00 84.31 114 ALA A O 1
ATOM 892 N N . LEU A 1 115 ? 10.517 11.951 -15.003 1.00 87.75 115 LEU A N 1
ATOM 893 C CA . LEU A 1 115 ? 10.383 12.487 -13.648 1.00 87.75 115 LEU A CA 1
ATOM 894 C C . LEU A 1 115 ? 8.921 12.595 -13.197 1.00 87.75 115 LEU A C 1
ATOM 896 O O . LEU A 1 115 ? 8.637 12.357 -12.025 1.00 87.75 115 LEU A O 1
ATOM 900 N N . ALA A 1 116 ? 7.990 12.931 -14.094 1.00 89.44 116 ALA A N 1
ATOM 901 C CA . ALA A 1 116 ? 6.564 12.965 -13.777 1.00 89.44 116 ALA A CA 1
ATOM 902 C C . ALA A 1 116 ? 6.028 11.573 -13.408 1.00 89.44 116 ALA A C 1
ATOM 904 O O . ALA A 1 116 ? 5.301 11.448 -12.423 1.00 89.44 116 ALA A O 1
ATOM 905 N N . LEU A 1 117 ? 6.442 10.525 -14.129 1.00 87.44 117 LEU A N 1
ATOM 906 C CA . LEU A 1 117 ? 6.090 9.140 -13.800 1.00 87.44 117 LEU A CA 1
ATOM 907 C C . LEU A 1 117 ? 6.649 8.719 -12.437 1.00 87.44 117 LEU A C 1
ATOM 909 O O . LEU A 1 117 ? 5.909 8.177 -11.619 1.00 87.44 117 LEU A O 1
ATOM 913 N N . ILE A 1 118 ? 7.919 9.027 -12.154 1.00 88.50 118 ILE A N 1
ATOM 914 C CA . ILE A 1 118 ? 8.542 8.720 -10.856 1.00 88.50 118 ILE A CA 1
ATOM 915 C C . ILE A 1 118 ? 7.821 9.457 -9.721 1.00 88.50 118 ILE A C 1
ATOM 917 O O . ILE A 1 118 ? 7.490 8.850 -8.704 1.00 88.50 118 ILE A O 1
ATOM 921 N N . LYS A 1 119 ? 7.516 10.749 -9.895 1.00 93.38 119 LYS A N 1
ATOM 922 C CA . LYS A 1 119 ? 6.752 11.531 -8.909 1.00 93.38 119 LYS A CA 1
ATOM 923 C C . LYS A 1 119 ? 5.341 10.976 -8.713 1.00 93.38 119 LYS A C 1
ATOM 925 O O . LYS A 1 119 ? 4.872 10.917 -7.579 1.00 93.38 119 LYS A O 1
ATOM 930 N N . GLY A 1 120 ? 4.683 10.541 -9.788 1.00 90.12 120 GLY A N 1
ATOM 931 C CA . GLY A 1 120 ? 3.385 9.870 -9.734 1.00 90.12 120 GLY A CA 1
ATOM 932 C C . GLY A 1 120 ? 3.440 8.567 -8.934 1.00 90.12 120 GLY A C 1
ATOM 933 O O . GLY A 1 120 ? 2.625 8.369 -8.034 1.00 90.12 120 GLY A O 1
ATOM 934 N N . ALA A 1 121 ? 4.446 7.726 -9.188 1.00 89.56 121 ALA A N 1
ATOM 935 C CA . ALA A 1 121 ? 4.674 6.487 -8.447 1.00 89.56 121 ALA A CA 1
ATOM 936 C C . ALA A 1 121 ? 4.964 6.751 -6.959 1.00 89.56 121 ALA A C 1
ATOM 938 O O . ALA A 1 121 ? 4.370 6.114 -6.092 1.00 89.56 121 ALA A O 1
ATOM 939 N N . GLN A 1 122 ? 5.796 7.748 -6.643 1.00 93.44 122 GLN A N 1
ATOM 940 C CA . GLN A 1 122 ? 6.062 8.156 -5.261 1.00 93.44 122 GLN A CA 1
ATOM 941 C C . GLN A 1 122 ? 4.810 8.695 -4.559 1.00 93.44 122 GLN A C 1
ATOM 943 O O . GLN A 1 122 ? 4.583 8.399 -3.387 1.00 93.44 122 GLN A O 1
ATOM 948 N N . ALA A 1 123 ? 3.977 9.477 -5.251 1.00 93.69 123 ALA A N 1
ATOM 949 C CA . ALA A 1 123 ? 2.719 9.971 -4.698 1.00 93.69 123 ALA A CA 1
ATOM 950 C C . ALA A 1 123 ? 1.733 8.825 -4.430 1.00 93.69 123 ALA A C 1
ATOM 952 O O . ALA A 1 123 ? 1.095 8.808 -3.378 1.00 93.69 123 ALA A O 1
ATOM 953 N N . ALA A 1 124 ? 1.638 7.852 -5.340 1.00 92.31 124 ALA A N 1
ATOM 954 C CA . ALA A 1 124 ? 0.835 6.649 -5.145 1.00 92.31 124 ALA A CA 1
ATOM 955 C C . ALA A 1 124 ? 1.336 5.822 -3.951 1.00 92.31 124 ALA A C 1
ATOM 957 O O . ALA A 1 124 ? 0.537 5.430 -3.105 1.00 92.31 124 ALA A O 1
ATOM 958 N N . GLN A 1 125 ? 2.652 5.643 -3.819 1.00 94.19 125 GLN A N 1
ATOM 959 C CA . GLN A 1 125 ? 3.254 4.945 -2.683 1.00 94.19 125 GLN A CA 1
ATOM 960 C C . GLN A 1 125 ? 2.969 5.659 -1.354 1.00 94.19 125 GLN A C 1
ATOM 962 O O . GLN A 1 125 ? 2.547 5.019 -0.394 1.00 94.19 125 GLN A O 1
ATOM 967 N N . LYS A 1 126 ? 3.126 6.990 -1.297 1.00 94.94 126 LYS A N 1
ATOM 968 C CA . LYS A 1 126 ? 2.785 7.783 -0.103 1.00 94.94 126 LYS A CA 1
ATOM 969 C C . LYS A 1 126 ? 1.308 7.649 0.269 1.00 94.94 126 LYS A C 1
ATOM 971 O O . LYS A 1 126 ? 0.998 7.470 1.441 1.00 94.94 126 LYS A O 1
ATOM 976 N N . ARG A 1 127 ? 0.403 7.702 -0.717 1.00 94.56 127 ARG A N 1
ATOM 977 C CA . ARG A 1 127 ? -1.037 7.478 -0.498 1.00 94.56 127 ARG A CA 1
ATOM 978 C C . ARG A 1 127 ? -1.319 6.073 0.029 1.00 94.56 127 ARG A C 1
ATOM 980 O O . ARG A 1 127 ? -2.148 5.941 0.917 1.00 94.56 127 ARG A O 1
ATOM 987 N N . GLY A 1 128 ? -0.614 5.059 -0.476 1.00 94.88 128 GLY A N 1
ATOM 988 C CA . GLY A 1 128 ? -0.712 3.684 0.014 1.00 94.88 128 GLY A CA 1
ATOM 989 C C . GLY A 1 128 ? -0.348 3.566 1.494 1.00 94.88 128 GLY A C 1
ATOM 990 O O . GLY A 1 128 ? -1.116 2.995 2.257 1.00 94.88 128 GLY A O 1
ATOM 991 N N . ILE A 1 129 ? 0.757 4.191 1.913 1.00 95.81 129 ILE A N 1
ATOM 992 C CA . ILE A 1 129 ? 1.183 4.201 3.323 1.00 95.81 129 ILE A CA 1
ATOM 993 C C . ILE A 1 129 ? 0.147 4.907 4.210 1.00 95.81 129 ILE A C 1
ATOM 995 O O . ILE A 1 129 ? -0.235 4.368 5.242 1.00 95.81 129 ILE A O 1
ATOM 999 N N . VAL A 1 130 ? -0.345 6.083 3.799 1.00 96.62 130 VAL A N 1
ATOM 1000 C CA . VAL A 1 130 ? -1.366 6.833 4.561 1.00 96.62 130 VAL A CA 1
ATOM 1001 C C . VAL A 1 130 ? -2.679 6.049 4.671 1.00 96.62 130 VAL A C 1
ATOM 1003 O O . VAL A 1 130 ? -3.333 6.069 5.713 1.00 96.62 130 VAL A O 1
ATOM 1006 N N . LEU A 1 131 ? -3.068 5.344 3.606 1.00 96.88 131 LEU A N 1
ATOM 1007 C CA . LEU A 1 131 ? -4.250 4.489 3.621 1.00 96.88 131 LEU A CA 1
ATOM 1008 C C . LEU A 1 131 ? -4.065 3.309 4.581 1.00 96.88 131 LEU A C 1
ATOM 1010 O O . LEU A 1 131 ? -4.965 3.023 5.363 1.00 96.88 131 LEU A O 1
ATOM 1014 N N . GLU A 1 132 ? -2.900 2.660 4.566 1.00 96.62 132 GLU A N 1
ATOM 1015 C CA . GLU A 1 132 ? -2.597 1.563 5.488 1.00 96.62 132 GLU A CA 1
ATOM 1016 C C . GLU A 1 132 ? -2.632 2.028 6.951 1.00 96.62 132 GLU A C 1
ATOM 1018 O O . GLU A 1 132 ? -3.206 1.342 7.799 1.00 96.62 132 GLU A O 1
ATOM 1023 N N . THR A 1 133 ? -2.093 3.214 7.254 1.00 96.81 133 THR A N 1
ATOM 1024 C CA . THR A 1 133 ? -2.166 3.779 8.610 1.00 96.81 133 THR A CA 1
ATOM 1025 C C . THR A 1 133 ? -3.600 4.103 9.015 1.00 96.81 133 THR A C 1
ATOM 1027 O O . THR A 1 133 ? -4.014 3.712 10.099 1.00 96.81 133 THR A O 1
ATOM 1030 N N . ALA A 1 134 ? -4.397 4.712 8.131 1.00 96.06 134 ALA A N 1
ATOM 1031 C CA . ALA A 1 134 ? -5.799 5.014 8.424 1.00 96.06 134 ALA A CA 1
ATOM 1032 C C . ALA A 1 134 ? -6.631 3.741 8.666 1.00 96.06 134 ALA A C 1
ATOM 1034 O O . ALA A 1 134 ? -7.502 3.719 9.535 1.00 96.06 134 ALA A O 1
ATOM 1035 N N . VAL A 1 135 ? -6.348 2.662 7.926 1.00 97.31 135 VAL A N 1
ATOM 1036 C CA . VAL A 1 135 ? -6.982 1.352 8.134 1.00 97.31 135 VAL A CA 1
ATOM 1037 C C . VAL A 1 135 ? -6.574 0.749 9.480 1.00 97.31 135 VAL A C 1
ATOM 1039 O O . VAL A 1 135 ? -7.439 0.234 10.187 1.00 97.31 135 VAL A O 1
ATOM 1042 N N . ARG A 1 136 ? -5.293 0.834 9.871 1.00 97.62 136 ARG A N 1
ATOM 1043 C CA . ARG A 1 136 ? -4.842 0.384 11.201 1.00 97.62 136 ARG A CA 1
ATOM 1044 C C . ARG A 1 136 ? -5.491 1.176 12.331 1.00 97.62 136 ARG A C 1
ATOM 1046 O O . ARG A 1 136 ? -5.944 0.570 13.298 1.00 97.62 136 ARG A O 1
ATOM 1053 N N . ASP A 1 137 ? -5.578 2.494 12.197 1.00 97.12 137 ASP A N 1
ATOM 1054 C CA . ASP A 1 137 ? -6.201 3.351 13.205 1.00 97.12 137 ASP A CA 1
ATOM 1055 C C . ASP A 1 137 ? -7.682 2.991 13.369 1.00 97.12 137 ASP A C 1
ATOM 1057 O O . ASP A 1 137 ? -8.150 2.774 14.488 1.00 97.12 137 ASP A O 1
ATOM 1061 N N . LEU A 1 138 ? -8.406 2.817 12.257 1.00 97.62 138 LEU A N 1
ATOM 1062 C CA . LEU A 1 138 ? -9.800 2.380 12.288 1.00 97.62 138 LEU A CA 1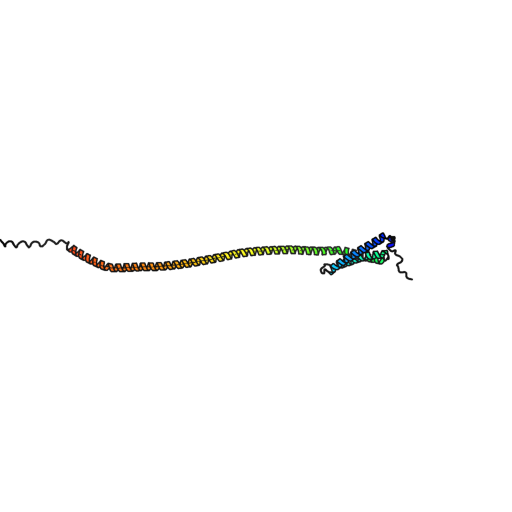
ATOM 1063 C C . LEU A 1 138 ? -9.958 0.999 12.939 1.00 97.62 138 LEU A C 1
ATOM 1065 O O . LEU A 1 138 ? -10.858 0.816 13.757 1.00 97.62 138 LEU A O 1
ATOM 1069 N N . ALA A 1 139 ? -9.080 0.043 12.621 1.00 97.44 139 ALA A N 1
ATOM 1070 C CA . ALA A 1 139 ? -9.090 -1.275 13.251 1.00 97.44 139 ALA A CA 1
ATOM 1071 C C . ALA A 1 139 ? -8.895 -1.173 14.774 1.00 97.44 139 ALA A C 1
ATOM 1073 O O . ALA A 1 139 ? -9.651 -1.780 15.529 1.00 97.44 139 ALA A O 1
ATOM 1074 N N . SER A 1 140 ? -7.965 -0.330 15.233 1.00 97.31 140 SER A N 1
ATOM 1075 C CA . SER A 1 140 ? -7.720 -0.122 16.666 1.00 97.31 140 SER A CA 1
ATOM 1076 C C . SER A 1 140 ? -8.920 0.498 17.400 1.00 97.31 140 SER A C 1
ATOM 1078 O O . SER A 1 140 ? -9.241 0.100 18.521 1.00 97.31 140 SER A O 1
ATOM 1080 N N . LEU A 1 141 ? -9.640 1.425 16.755 1.00 97.25 141 LEU A N 1
ATOM 1081 C CA . LEU A 1 141 ? -10.855 2.034 17.304 1.00 97.25 141 LEU A CA 1
ATOM 1082 C C . LEU A 1 141 ? -12.012 1.034 17.384 1.00 97.25 141 LEU A C 1
ATOM 1084 O O . LEU A 1 141 ? -12.768 1.035 18.361 1.00 97.25 141 LEU A O 1
ATOM 1088 N N . LEU A 1 142 ? -12.150 0.176 16.371 1.00 97.50 142 LEU A N 1
ATOM 1089 C CA . LEU A 1 142 ? -13.146 -0.893 16.372 1.00 97.50 142 LEU A CA 1
ATOM 1090 C C . LEU A 1 142 ? -12.874 -1.894 17.498 1.00 97.50 142 LEU A C 1
ATOM 1092 O O . LEU A 1 142 ? -13.802 -2.222 18.235 1.00 97.50 142 LEU A O 1
ATOM 1096 N N . GLU A 1 143 ? -11.621 -2.308 17.692 1.00 97.62 143 GLU A N 1
ATOM 1097 C CA . GLU A 1 143 ? -11.234 -3.181 18.807 1.00 97.62 143 GLU A CA 1
ATOM 1098 C C . GLU A 1 143 ? -11.515 -2.535 20.171 1.00 97.62 143 GLU A C 1
ATOM 1100 O O . GLU A 1 143 ? -12.063 -3.185 21.062 1.00 97.62 143 GLU A O 1
ATOM 1105 N N . ALA A 1 144 ? -11.197 -1.248 20.347 1.00 96.50 144 ALA A N 1
ATOM 1106 C CA . ALA A 1 144 ? -11.496 -0.529 21.586 1.00 96.50 144 ALA A CA 1
ATOM 1107 C C . ALA A 1 144 ? -13.008 -0.474 21.863 1.00 96.50 144 ALA A C 1
ATOM 1109 O O . ALA A 1 144 ? -13.449 -0.743 22.979 1.00 96.50 144 ALA A O 1
ATOM 1110 N N . THR A 1 145 ? -13.807 -0.199 20.829 1.00 96.81 145 THR A N 1
ATOM 1111 C CA . THR A 1 145 ? -15.273 -0.162 20.928 1.00 96.81 145 THR A CA 1
ATOM 1112 C C . THR A 1 145 ? -15.850 -1.540 21.261 1.00 96.81 145 THR A C 1
ATOM 1114 O O . THR A 1 145 ? -16.766 -1.642 22.079 1.00 96.81 145 THR A O 1
ATOM 1117 N N . GLN A 1 146 ? -15.315 -2.606 20.657 1.00 97.25 146 GLN A N 1
ATOM 1118 C CA . GLN A 1 146 ? -15.701 -3.985 20.965 1.00 97.25 146 GLN A CA 1
ATOM 1119 C C . GLN A 1 146 ? -15.389 -4.333 22.422 1.00 97.25 146 GLN A C 1
ATOM 1121 O O . GLN A 1 146 ? -16.284 -4.781 23.127 1.00 97.25 146 GLN A O 1
ATOM 1126 N N . ARG A 1 147 ? -14.190 -4.008 22.925 1.00 97.19 147 ARG A N 1
ATOM 1127 C CA . ARG A 1 147 ? -13.839 -4.233 24.339 1.00 97.19 147 ARG A CA 1
ATOM 1128 C C . ARG A 1 147 ? -14.784 -3.520 25.300 1.00 97.19 147 ARG A C 1
ATOM 1130 O O . ARG A 1 147 ? -15.211 -4.110 26.286 1.00 97.19 147 ARG A O 1
ATOM 1137 N N . THR A 1 148 ? -15.130 -2.261 25.024 1.00 96.88 148 THR A N 1
ATOM 1138 C CA . THR A 1 148 ? -16.106 -1.530 25.845 1.00 96.88 148 THR A CA 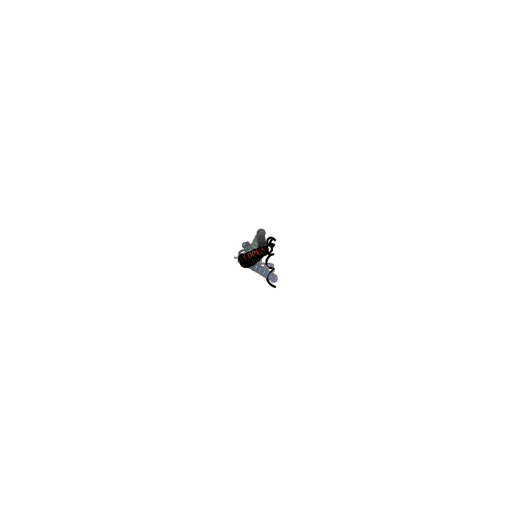1
ATOM 1139 C C . THR A 1 148 ? -17.475 -2.203 25.810 1.00 96.88 148 THR A C 1
ATOM 1141 O O . THR A 1 148 ? -18.115 -2.328 26.852 1.00 96.88 148 THR A O 1
ATOM 1144 N N . ARG A 1 149 ? -17.925 -2.671 24.638 1.00 96.94 149 ARG A N 1
ATOM 1145 C CA . ARG A 1 149 ? -19.181 -3.420 24.522 1.00 96.94 149 ARG A CA 1
ATOM 1146 C C . ARG A 1 149 ? -19.142 -4.708 25.344 1.00 96.94 149 ARG A C 1
ATOM 1148 O O . ARG A 1 149 ? -20.110 -4.968 26.047 1.00 96.94 149 ARG A O 1
ATOM 1155 N N . ASP A 1 150 ? -18.056 -5.470 25.279 1.00 97.25 150 ASP A N 1
ATOM 1156 C CA . ASP A 1 150 ? -17.925 -6.743 25.995 1.00 97.25 150 ASP A CA 1
ATOM 1157 C C . ASP A 1 150 ? -17.972 -6.533 27.515 1.00 97.25 150 ASP A C 1
ATOM 1159 O O . ASP A 1 150 ? -18.692 -7.244 28.214 1.00 97.25 150 ASP A O 1
ATOM 1163 N N . ILE A 1 151 ? -17.291 -5.496 28.021 1.00 97.31 151 ILE A N 1
ATOM 1164 C CA . ILE A 1 151 ? -17.349 -5.105 29.440 1.00 97.31 151 ILE A CA 1
ATOM 1165 C C . ILE A 1 151 ? -18.784 -4.748 29.841 1.00 97.31 151 ILE A C 1
ATOM 1167 O O . ILE A 1 151 ? -19.289 -5.268 30.834 1.00 97.31 151 ILE A O 1
ATOM 1171 N N . LEU A 1 152 ? -19.462 -3.905 29.055 1.00 96.00 152 LEU A N 1
ATOM 1172 C CA . LEU A 1 152 ? -20.847 -3.519 29.336 1.00 96.00 152 LEU A CA 1
ATOM 1173 C C . LEU A 1 152 ? -21.796 -4.721 29.295 1.00 96.00 152 LEU A C 1
ATOM 1175 O O . LEU A 1 152 ? -22.717 -4.801 30.103 1.00 96.00 152 LEU A O 1
ATOM 1179 N N . GLN A 1 153 ? -21.592 -5.666 28.376 1.00 96.50 153 GLN A N 1
ATOM 1180 C CA . GLN A 1 153 ? -22.393 -6.888 28.309 1.00 96.50 153 GLN A CA 1
ATOM 1181 C C . GLN A 1 153 ? -22.151 -7.796 29.515 1.00 96.50 153 GLN A C 1
ATOM 1183 O O . GLN A 1 153 ? -23.109 -8.353 30.049 1.00 96.50 153 GLN A O 1
ATOM 1188 N N . GLN A 1 154 ? -20.907 -7.913 29.976 1.00 96.62 154 GLN A N 1
ATOM 1189 C CA . GLN A 1 154 ? -20.573 -8.670 31.178 1.00 96.62 154 GLN A CA 1
ATOM 1190 C C . GLN A 1 154 ? -21.189 -8.043 32.436 1.00 96.62 154 GLN A C 1
ATOM 1192 O O . GLN A 1 154 ? -21.760 -8.752 33.269 1.00 96.62 154 GLN A O 1
ATOM 1197 N N . GLU A 1 155 ? -21.106 -6.721 32.572 1.00 95.69 155 GLU A N 1
ATOM 1198 C CA . GLU A 1 155 ? -21.710 -5.988 33.684 1.00 95.69 155 GLU A CA 1
ATOM 1199 C C . GLU A 1 155 ? -23.237 -6.139 33.673 1.00 95.69 155 GLU A C 1
ATOM 1201 O O . GLU A 1 155 ? -23.837 -6.475 34.692 1.00 95.69 155 GLU A O 1
ATOM 1206 N N . ASN A 1 156 ? -23.864 -6.015 32.500 1.00 95.19 156 ASN A N 1
ATOM 1207 C CA . ASN A 1 156 ? -25.304 -6.211 32.347 1.00 95.19 156 ASN A CA 1
ATOM 1208 C C . ASN A 1 156 ? -25.735 -7.653 32.676 1.00 95.19 156 ASN A C 1
ATOM 1210 O O . ASN A 1 156 ? -26.730 -7.850 33.369 1.00 95.19 156 ASN A O 1
ATOM 1214 N N . ALA A 1 157 ? -24.965 -8.662 32.253 1.00 95.75 157 ALA A N 1
ATOM 1215 C CA . ALA A 1 157 ? -25.226 -10.061 32.597 1.00 95.75 157 ALA A CA 1
ATOM 1216 C C . ALA A 1 157 ? -25.121 -10.313 34.111 1.00 95.75 157 ALA A C 1
ATOM 1218 O O . ALA A 1 157 ? -25.950 -11.025 34.679 1.00 95.75 157 ALA A O 1
ATOM 1219 N N . THR A 1 158 ? -24.144 -9.684 34.770 1.00 96.25 158 THR A N 1
ATOM 1220 C CA . THR A 1 158 ? -23.978 -9.755 36.229 1.00 96.25 158 THR A CA 1
ATOM 1221 C C . THR A 1 158 ? -25.166 -9.107 36.936 1.00 96.25 158 THR A C 1
ATOM 1223 O O . THR A 1 158 ? -25.803 -9.745 37.769 1.00 96.25 158 THR A O 1
ATOM 1226 N N . TYR A 1 159 ? -25.551 -7.893 36.528 1.00 94.62 159 TYR A N 1
ATOM 1227 C CA . TYR A 1 159 ? -26.732 -7.220 37.070 1.00 94.62 159 TYR A CA 1
ATOM 1228 C C . TYR A 1 159 ? -28.024 -8.005 36.843 1.00 94.62 159 TYR A C 1
ATOM 1230 O O . TYR A 1 159 ? -28.865 -8.058 37.737 1.00 94.62 159 TYR A O 1
ATOM 1238 N N . SER A 1 160 ? -28.190 -8.645 35.685 1.00 95.19 160 SER A N 1
ATOM 1239 C CA . SER A 1 160 ? -29.352 -9.496 35.420 1.00 95.19 160 SER A CA 1
ATOM 1240 C C . SER A 1 160 ? -29.412 -10.681 36.388 1.00 95.19 160 SER A C 1
ATOM 1242 O O . SER A 1 160 ? -30.479 -10.969 36.928 1.00 95.19 160 SER A O 1
ATOM 1244 N N . SER A 1 161 ? -28.275 -11.335 36.648 1.00 96.25 161 SER A N 1
ATOM 1245 C CA . SER A 1 161 ? -28.175 -12.430 37.621 1.00 96.25 161 SER A CA 1
ATOM 1246 C C . SER A 1 161 ? -28.459 -11.956 39.053 1.00 96.25 161 SER A C 1
ATOM 1248 O O . SER A 1 161 ? -29.187 -12.613 39.800 1.00 96.25 161 SER A O 1
ATOM 1250 N N . ASP A 1 162 ? -27.934 -10.797 39.452 1.00 95.62 162 ASP A N 1
ATOM 1251 C CA . ASP A 1 162 ? -28.170 -10.225 40.784 1.00 95.62 162 ASP A CA 1
ATOM 1252 C C . ASP A 1 162 ? -29.645 -9.863 40.992 1.00 95.62 162 ASP A C 1
ATOM 1254 O O . ASP A 1 162 ? -30.231 -10.158 42.036 1.00 95.62 162 ASP A O 1
ATOM 1258 N N . VAL A 1 163 ? -30.283 -9.273 39.977 1.00 95.88 163 VAL A N 1
ATOM 1259 C CA . VAL A 1 163 ? -31.719 -8.972 40.012 1.00 95.88 163 VAL A CA 1
ATOM 1260 C C . VAL A 1 163 ? -32.541 -10.256 40.118 1.00 95.88 163 VAL A C 1
ATOM 1262 O O . VAL A 1 163 ? -33.496 -10.295 40.893 1.00 95.88 163 VAL A O 1
ATOM 1265 N N . GLU A 1 164 ? -32.173 -11.316 39.396 1.00 96.06 164 GLU A N 1
ATOM 1266 C CA . GLU A 1 164 ? -32.869 -12.604 39.459 1.00 96.06 164 GLU A CA 1
ATOM 1267 C C . GLU A 1 164 ? -32.729 -13.266 40.839 1.00 96.06 164 GLU A C 1
ATOM 1269 O O . GLU A 1 164 ? -33.729 -13.658 41.446 1.00 96.06 164 GLU A O 1
ATOM 1274 N N . THR A 1 165 ? -31.517 -13.325 41.393 1.00 96.94 165 THR A N 1
ATOM 1275 C CA . THR A 1 165 ? -31.281 -13.890 42.734 1.00 96.94 165 THR A CA 1
ATOM 1276 C C . THR A 1 165 ? -32.001 -13.101 43.826 1.00 96.94 165 THR A C 1
ATOM 1278 O O . THR A 1 165 ? -32.623 -13.696 44.714 1.00 96.94 165 THR A O 1
ATOM 1281 N N . LEU A 1 166 ? -31.997 -11.767 43.743 1.00 96.25 166 LEU A N 1
ATOM 1282 C CA . LEU A 1 166 ? -32.724 -10.911 44.673 1.00 96.25 166 LEU A CA 1
ATOM 1283 C C . LEU A 1 166 ? -34.240 -11.092 44.534 1.00 96.25 166 LEU A C 1
ATOM 1285 O O . LEU A 1 166 ? -34.936 -11.195 45.546 1.00 96.25 166 LEU A O 1
ATOM 1289 N N . ALA A 1 167 ? -34.764 -11.182 43.309 1.00 96.19 167 ALA A N 1
ATOM 1290 C CA . ALA A 1 167 ? -36.180 -11.444 43.063 1.00 96.19 167 ALA A CA 1
ATOM 1291 C C . ALA A 1 167 ? -36.614 -12.791 43.663 1.00 96.19 167 ALA A C 1
ATOM 1293 O O . ALA A 1 167 ? -37.653 -12.866 44.329 1.00 96.19 167 ALA A O 1
ATOM 1294 N N . LEU A 1 168 ? -35.791 -13.834 43.509 1.00 96.56 168 LEU A N 1
ATOM 1295 C CA . LEU A 1 168 ? -36.021 -15.139 44.127 1.00 96.56 168 LEU A CA 1
ATOM 1296 C C . LEU A 1 168 ? -36.013 -15.043 45.659 1.00 96.56 168 LEU A C 1
ATOM 1298 O O . LEU A 1 168 ? -36.970 -15.492 46.295 1.00 96.56 168 LEU A O 1
ATOM 1302 N N . ALA A 1 169 ? -35.015 -14.392 46.260 1.00 96.19 169 ALA A N 1
ATOM 1303 C CA . ALA A 1 169 ? -34.929 -14.212 47.712 1.00 96.19 169 ALA A CA 1
ATOM 1304 C C . ALA A 1 169 ? -36.121 -13.420 48.287 1.00 96.19 169 ALA A C 1
ATOM 1306 O O . ALA A 1 169 ? -36.701 -13.809 49.306 1.00 96.19 169 ALA A O 1
ATOM 1307 N N . VAL A 1 170 ? -36.539 -12.341 47.615 1.00 97.19 170 VAL A N 1
ATOM 1308 C CA . VAL A 1 170 ? -37.722 -11.549 47.989 1.00 97.19 170 VAL A CA 1
ATOM 1309 C C . VAL A 1 170 ? -38.993 -12.391 47.887 1.00 97.19 170 VAL A C 1
ATOM 1311 O O . VAL A 1 170 ? -39.831 -12.343 48.791 1.00 97.19 170 VAL A O 1
ATOM 1314 N N . SER A 1 171 ? -39.144 -13.190 46.826 1.00 96.12 171 SER A N 1
ATOM 1315 C CA . SER A 1 171 ? -40.308 -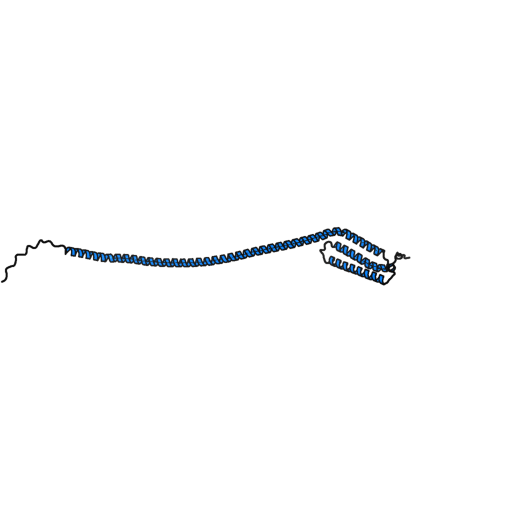14.066 46.653 1.00 96.12 171 SER A CA 1
ATOM 1316 C C . SER A 1 171 ? -40.397 -15.138 47.750 1.00 96.12 171 SER A C 1
ATOM 1318 O O . SER A 1 171 ? -41.473 -15.335 48.320 1.00 96.12 171 SER A O 1
ATOM 1320 N N . ALA A 1 172 ? -39.265 -15.741 48.131 1.00 96.12 172 ALA A N 1
ATOM 1321 C CA . ALA A 1 172 ? -39.182 -16.711 49.218 1.00 96.12 172 ALA A CA 1
ATOM 1322 C C . ALA A 1 172 ? -39.535 -16.066 50.566 1.00 96.12 172 ALA A C 1
ATOM 1324 O O . ALA A 1 172 ? -40.406 -16.554 51.289 1.00 96.12 172 ALA A O 1
ATOM 1325 N N . ARG A 1 173 ? -38.955 -14.895 50.872 1.00 96.31 173 ARG A N 1
ATOM 1326 C CA . ARG A 1 173 ? -39.257 -14.172 52.115 1.00 96.31 173 ARG A CA 1
ATOM 1327 C C . ARG A 1 173 ? -40.720 -13.745 52.193 1.00 96.31 173 ARG A C 1
ATOM 1329 O O . ARG A 1 173 ? -41.317 -13.793 53.268 1.00 96.31 173 ARG A O 1
ATOM 1336 N N . ARG A 1 174 ? -41.313 -13.349 51.064 1.00 96.31 174 ARG A N 1
ATOM 1337 C CA . ARG A 1 174 ? -42.742 -13.031 50.969 1.00 96.31 174 ARG A CA 1
ATOM 1338 C C . ARG A 1 174 ? -43.604 -14.252 51.287 1.00 96.31 174 ARG A C 1
ATOM 1340 O O . ARG A 1 174 ? -44.569 -14.106 52.032 1.00 96.31 174 ARG A O 1
ATOM 1347 N N . GLN A 1 175 ? -43.259 -15.431 50.769 1.00 96.38 175 GLN A N 1
ATOM 1348 C CA . GLN A 1 175 ? -43.978 -16.670 51.079 1.00 96.38 175 GLN A CA 1
ATOM 1349 C C . GLN A 1 175 ? -43.872 -17.044 52.562 1.00 96.38 175 GLN A C 1
ATOM 1351 O O . GLN A 1 175 ? -44.884 -17.387 53.173 1.00 96.38 175 GLN A O 1
ATOM 1356 N N . ASP A 1 176 ? -42.689 -16.929 53.166 1.00 96.44 176 ASP A N 1
ATOM 1357 C CA . ASP A 1 176 ? -42.500 -17.204 54.595 1.00 96.44 176 ASP A CA 1
ATOM 1358 C C . ASP A 1 176 ? -43.287 -16.234 55.475 1.00 96.44 176 ASP A C 1
ATOM 1360 O O . ASP A 1 176 ? -43.959 -16.654 56.418 1.00 96.44 176 ASP A O 1
ATOM 1364 N N . LEU A 1 177 ? -43.270 -14.942 55.134 1.00 95.88 177 LEU A N 1
ATOM 1365 C CA . LEU A 1 177 ? -44.081 -13.936 55.815 1.00 95.88 177 LEU A CA 1
ATOM 1366 C C . LEU A 1 177 ? -45.574 -14.236 55.674 1.00 95.88 177 LEU A C 1
ATOM 1368 O O . LEU A 1 177 ? -46.299 -14.144 56.658 1.00 95.88 177 LEU A O 1
ATOM 1372 N N . GLN A 1 178 ? -46.045 -14.636 54.492 1.00 96.38 178 GLN A N 1
ATOM 1373 C CA . GLN A 1 178 ? -47.444 -15.025 54.301 1.00 96.38 178 GLN A CA 1
ATOM 1374 C C . GLN A 1 178 ? -47.825 -16.234 55.161 1.00 96.38 178 GLN A C 1
ATOM 1376 O O . GLN A 1 178 ? -48.887 -16.219 55.785 1.00 96.38 178 GLN A O 1
ATOM 1381 N N . LYS A 1 179 ? -46.955 -17.248 55.252 1.00 96.50 179 LYS A N 1
ATOM 1382 C CA . LYS A 1 179 ? -47.163 -18.408 56.130 1.00 96.50 179 LYS A CA 1
ATOM 1383 C C . LYS A 1 179 ? -47.197 -17.995 57.601 1.00 96.50 179 LYS A C 1
ATOM 1385 O O . LYS A 1 179 ? -48.132 -18.368 58.298 1.00 96.50 179 LYS A O 1
ATOM 1390 N N . ALA A 1 180 ? -46.237 -17.189 58.057 1.00 94.69 180 ALA A N 1
ATOM 1391 C CA . ALA A 1 180 ? -46.167 -16.713 59.439 1.00 94.69 180 ALA A CA 1
ATOM 1392 C C . ALA A 1 180 ? -47.364 -15.825 59.820 1.00 94.69 180 ALA A C 1
ATOM 1394 O O . ALA A 1 180 ? -47.916 -15.950 60.910 1.00 94.69 180 ALA A O 1
ATOM 1395 N N . VAL A 1 181 ? -47.810 -14.953 58.909 1.00 96.94 181 VAL A N 1
ATOM 1396 C CA . VAL A 1 181 ? -49.029 -14.152 59.093 1.00 96.94 181 VAL A CA 1
ATOM 1397 C C . VAL A 1 181 ? -50.254 -15.059 59.187 1.00 96.94 181 VAL A C 1
ATOM 1399 O O . VAL A 1 181 ? -51.115 -14.835 60.036 1.00 96.94 181 VAL A O 1
ATOM 1402 N N . HIS A 1 182 ? -50.343 -16.094 58.346 1.00 96.38 182 HIS A N 1
ATOM 1403 C CA . HIS A 1 182 ? -51.455 -17.039 58.387 1.00 96.38 182 HIS A CA 1
ATOM 1404 C C . HIS A 1 182 ? -51.489 -17.832 59.702 1.00 96.38 182 HIS A C 1
ATOM 1406 O O . HIS A 1 182 ? -52.537 -17.891 60.343 1.00 96.38 182 HIS A O 1
ATOM 1412 N N . THR A 1 183 ? -50.352 -18.371 60.153 1.00 96.25 183 THR A N 1
ATOM 1413 C CA . THR A 1 183 ? -50.270 -19.114 61.420 1.00 96.25 183 THR A CA 1
ATOM 1414 C C . THR A 1 183 ? -50.558 -18.225 62.627 1.00 96.25 183 THR A C 1
ATOM 1416 O O . THR A 1 183 ? -51.332 -18.620 63.496 1.00 96.25 183 THR A O 1
ATOM 1419 N N . ALA A 1 184 ? -50.025 -16.999 62.658 1.00 94.75 184 ALA A N 1
ATOM 1420 C CA . ALA A 1 184 ? -50.318 -16.031 63.714 1.00 94.75 184 ALA A CA 1
ATOM 1421 C C . ALA A 1 184 ? -51.818 -15.700 63.791 1.00 94.75 184 ALA A C 1
ATOM 1423 O O . ALA A 1 184 ? -52.379 -15.589 64.881 1.00 94.75 184 ALA A O 1
ATOM 1424 N N . ARG A 1 185 ? -52.489 -15.590 62.638 1.00 95.88 185 ARG A N 1
ATOM 1425 C CA . ARG A 1 185 ? -53.929 -15.318 62.571 1.00 95.88 185 ARG A CA 1
ATOM 1426 C C . ARG A 1 185 ? -54.768 -16.494 63.069 1.00 95.88 185 ARG A C 1
ATOM 1428 O O . ARG A 1 185 ? -55.755 -16.274 63.763 1.00 95.88 185 ARG A O 1
ATOM 1435 N N . LEU A 1 186 ? -54.370 -17.728 62.755 1.00 96.69 186 LEU A N 1
ATOM 1436 C CA . LEU A 1 186 ? -55.019 -18.928 63.292 1.00 96.69 186 LEU A CA 1
ATOM 1437 C C . LEU A 1 186 ? -54.868 -19.010 64.819 1.00 96.69 186 LEU A C 1
ATOM 1439 O O . LEU A 1 186 ? -55.864 -19.200 65.512 1.00 96.69 186 LEU A O 1
ATOM 1443 N N . ALA A 1 187 ? -53.666 -18.762 65.344 1.00 93.44 187 ALA A N 1
ATOM 1444 C CA . ALA A 1 187 ? -53.417 -18.740 66.785 1.00 93.44 187 ALA A CA 1
ATOM 1445 C C . ALA A 1 187 ? -54.226 -17.645 67.509 1.00 93.44 187 ALA A C 1
ATOM 1447 O O . ALA A 1 187 ? -54.766 -17.887 68.587 1.00 93.44 187 ALA A O 1
ATOM 1448 N N . GLN A 1 188 ? -54.373 -16.454 66.910 1.00 95.25 188 GLN A N 1
ATOM 1449 C CA . GLN A 1 188 ? -55.254 -15.410 67.451 1.00 95.25 188 GLN A CA 1
ATOM 1450 C C . GLN A 1 188 ? -56.713 -15.865 67.515 1.00 95.25 188 GLN A C 1
ATOM 1452 O O . GLN A 1 188 ? -57.364 -15.663 68.535 1.00 95.25 188 GLN A O 1
ATOM 1457 N N . LEU A 1 189 ? -57.225 -16.508 66.463 1.00 96.19 189 LEU A N 1
ATOM 1458 C CA . LEU A 1 189 ? -58.599 -17.015 66.452 1.00 96.19 189 LEU A CA 1
ATOM 1459 C C . LEU A 1 189 ? -58.828 -18.084 67.529 1.00 96.19 189 LEU A C 1
ATOM 1461 O O . LEU A 1 189 ? -59.893 -18.106 68.146 1.00 96.19 189 LEU A O 1
ATOM 1465 N N . GLU A 1 190 ? -57.853 -18.960 67.768 1.00 94.00 190 GLU A N 1
ATOM 1466 C CA . GLU A 1 190 ? -57.907 -19.946 68.853 1.00 94.00 190 GLU A CA 1
ATOM 1467 C C . GLU A 1 190 ? -57.893 -19.281 70.231 1.00 94.00 190 GLU A C 1
ATOM 1469 O O . GLU A 1 190 ? -58.747 -19.589 71.065 1.00 94.00 190 GLU A O 1
ATOM 1474 N N . ALA A 1 191 ? -56.991 -18.321 70.451 1.00 92.81 191 ALA A N 1
ATOM 1475 C CA . ALA A 1 191 ? -56.916 -17.570 71.699 1.00 92.81 191 ALA A CA 1
ATOM 1476 C C . ALA A 1 191 ? -58.205 -16.779 71.968 1.00 92.81 191 ALA A C 1
ATOM 1478 O O . ALA A 1 191 ? -58.726 -16.810 73.081 1.00 92.81 191 ALA A O 1
ATOM 1479 N N . GLU A 1 192 ? -58.773 -16.125 70.952 1.00 94.06 192 GLU A N 1
ATOM 1480 C CA . GLU A 1 192 ? -60.056 -15.435 71.072 1.00 94.06 192 GLU A CA 1
ATOM 1481 C C . GLU A 1 192 ? -61.201 -16.395 71.392 1.00 94.06 192 GLU A C 1
ATOM 1483 O O . GLU A 1 192 ? -62.069 -16.059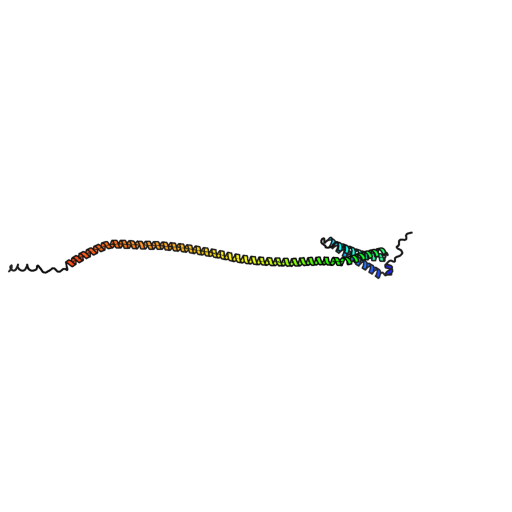 72.192 1.00 94.06 192 GLU A O 1
ATOM 1488 N N . LYS A 1 193 ? -61.237 -17.583 70.773 1.00 93.69 193 LYS A N 1
ATOM 1489 C CA . LYS A 1 193 ? -62.238 -18.603 71.110 1.00 93.69 193 LYS A CA 1
ATOM 1490 C C . LYS A 1 193 ? -62.093 -19.036 72.565 1.00 93.69 193 LYS A C 1
ATOM 1492 O O . LYS A 1 193 ? -63.087 -19.033 73.277 1.00 93.69 193 LYS A O 1
ATOM 1497 N N . ALA A 1 194 ? -60.880 -19.350 73.019 1.00 89.94 194 ALA A N 1
ATOM 1498 C CA . ALA A 1 194 ? -60.622 -19.718 74.410 1.00 89.94 194 ALA A CA 1
ATOM 1499 C C . ALA A 1 194 ? -61.021 -18.603 75.389 1.00 89.94 194 ALA A C 1
ATOM 1501 O O . ALA A 1 194 ? -61.631 -18.878 76.421 1.00 89.94 194 ALA A O 1
ATOM 1502 N N . ASN A 1 195 ? -60.730 -17.344 75.050 1.00 90.56 195 ASN A N 1
ATOM 1503 C CA . ASN A 1 195 ? -61.102 -16.207 75.884 1.00 90.56 195 ASN A CA 1
ATOM 1504 C C . ASN A 1 195 ? -62.627 -16.009 75.913 1.00 90.56 195 ASN A C 1
ATOM 1506 O O . ASN A 1 195 ? -63.187 -15.878 76.995 1.00 90.56 195 ASN A O 1
ATOM 1510 N N . ARG A 1 196 ? -63.308 -16.119 74.760 1.00 92.62 196 ARG A N 1
ATOM 1511 C CA . ARG A 1 196 ? -64.781 -16.119 74.679 1.00 92.62 196 ARG A CA 1
ATOM 1512 C C . ARG A 1 196 ? -65.402 -17.231 75.529 1.00 92.62 196 ARG A C 1
ATOM 1514 O O . ARG A 1 196 ? -66.276 -16.947 76.335 1.00 92.62 196 ARG A O 1
ATOM 1521 N N . TYR A 1 197 ? -64.904 -18.467 75.429 1.00 89.50 197 TYR A N 1
ATOM 1522 C CA . TYR A 1 197 ? -65.371 -19.576 76.273 1.00 89.50 197 TYR A CA 1
ATOM 1523 C C . TYR A 1 197 ? -65.187 -19.290 77.767 1.00 89.50 197 TYR A C 1
ATOM 1525 O O . TYR A 1 197 ? -66.045 -19.654 78.570 1.00 89.50 197 TYR A O 1
ATOM 1533 N N . LYS A 1 198 ? -64.081 -18.637 78.151 1.00 91.88 198 LYS A N 1
ATOM 1534 C CA . LYS A 1 198 ? -63.842 -18.228 79.538 1.00 91.88 198 LYS A CA 1
ATOM 1535 C C . LYS A 1 198 ? -64.866 -17.188 79.993 1.00 91.88 198 LYS A C 1
ATOM 1537 O O . LYS A 1 198 ? -65.414 -17.336 81.079 1.00 91.88 198 LYS A O 1
ATOM 1542 N N . ASP A 1 199 ? -65.135 -16.174 79.178 1.00 90.62 199 ASP A N 1
ATOM 1543 C CA . ASP A 1 199 ? -66.093 -15.113 79.503 1.00 90.62 199 ASP A CA 1
ATOM 1544 C C . ASP A 1 199 ? -67.525 -15.666 79.618 1.00 90.62 199 ASP A C 1
ATOM 1546 O O . ASP A 1 199 ? -68.227 -15.368 80.588 1.00 90.62 199 ASP A O 1
ATOM 1550 N N . ASP A 1 200 ? -67.922 -16.556 78.704 1.00 90.69 200 ASP A N 1
ATOM 1551 C CA . ASP A 1 200 ? -69.217 -17.244 78.740 1.00 90.69 200 ASP A CA 1
ATOM 1552 C C . ASP A 1 200 ? -69.355 -18.130 79.987 1.00 90.69 200 ASP A C 1
ATOM 1554 O O . ASP A 1 200 ? -70.378 -18.089 80.676 1.00 90.69 200 ASP A O 1
ATOM 1558 N N . PHE A 1 201 ? -68.311 -18.893 80.335 1.00 91.81 201 PHE A N 1
ATOM 1559 C CA . PHE A 1 201 ? -68.285 -19.703 81.554 1.00 91.81 201 PHE A CA 1
ATOM 1560 C C . PHE A 1 201 ? -68.393 -18.839 82.814 1.00 91.81 201 PHE A C 1
ATOM 1562 O O . PHE A 1 201 ? -69.189 -19.146 83.700 1.00 91.81 201 PHE A O 1
ATOM 1569 N N . LEU A 1 202 ? -67.620 -17.751 82.898 1.00 91.94 202 LEU A N 1
ATOM 1570 C CA . LEU A 1 202 ? -67.654 -16.836 84.040 1.00 91.94 202 LEU A CA 1
ATOM 1571 C C . LEU A 1 202 ? -69.027 -16.175 84.186 1.00 91.94 202 LEU A C 1
ATOM 1573 O O . LEU A 1 202 ? -69.523 -16.058 85.307 1.00 91.94 202 LEU A O 1
ATOM 1577 N N . SER A 1 203 ? -69.660 -15.786 83.078 1.00 92.06 203 SER A N 1
ATOM 1578 C CA . SER A 1 203 ? -71.028 -15.262 83.062 1.00 92.06 203 SER A CA 1
ATOM 1579 C C . SER A 1 203 ? -72.039 -16.302 83.563 1.00 92.06 203 SER A C 1
ATOM 1581 O O . SER A 1 203 ? -72.815 -16.020 84.480 1.00 92.06 203 SER A O 1
ATOM 1583 N N . MET A 1 204 ? -71.971 -17.532 83.040 1.00 88.62 204 MET A N 1
ATOM 1584 C CA . MET A 1 204 ? -72.849 -18.639 83.426 1.00 88.62 204 MET A CA 1
ATOM 1585 C C . MET A 1 204 ? -72.701 -18.989 84.910 1.00 88.62 204 MET A C 1
ATOM 1587 O O . MET A 1 204 ? -73.686 -18.997 85.642 1.00 88.62 204 MET A O 1
ATOM 1591 N N . VAL A 1 205 ? -71.474 -19.203 85.390 1.00 86.88 205 VAL A N 1
ATOM 1592 C CA . VAL A 1 205 ? -71.203 -19.506 86.804 1.00 86.88 205 VAL A CA 1
ATOM 1593 C C . VAL A 1 205 ? -71.639 -18.354 87.706 1.00 86.88 205 VAL A C 1
ATOM 1595 O O . VAL A 1 205 ? -72.224 -18.595 88.757 1.00 86.88 205 VAL A O 1
ATOM 1598 N N . SER A 1 206 ? -71.417 -17.100 87.303 1.00 89.06 206 SER A N 1
ATOM 1599 C CA . SER A 1 206 ? -71.872 -15.939 88.079 1.00 89.06 206 SER A CA 1
ATOM 1600 C C . SER A 1 206 ? -73.393 -15.899 88.218 1.00 89.06 206 SER A C 1
ATOM 1602 O O . SER A 1 206 ? -73.901 -15.563 89.289 1.00 89.06 206 SER A O 1
ATOM 1604 N N . HIS A 1 207 ? -74.123 -16.246 87.157 1.00 89.19 207 HIS A N 1
ATOM 1605 C CA . HIS A 1 207 ? -75.579 -16.340 87.189 1.00 89.19 207 HIS A CA 1
ATOM 1606 C C . HIS A 1 207 ? -76.046 -17.490 88.096 1.00 89.19 207 HIS A C 1
ATOM 1608 O O . HIS A 1 207 ? -76.868 -17.280 88.988 1.00 89.19 207 HIS A O 1
ATOM 1614 N N . GLU A 1 208 ? -75.453 -18.674 87.939 1.00 89.56 208 GLU A N 1
ATOM 1615 C CA . GLU A 1 208 ? -75.816 -19.872 88.702 1.00 89.56 208 GLU A CA 1
ATOM 1616 C C . GLU A 1 208 ? -75.413 -19.809 90.175 1.00 89.56 208 GLU A C 1
ATOM 1618 O O . GLU A 1 208 ? -76.087 -20.411 91.000 1.00 89.56 208 GLU A O 1
ATOM 1623 N N . LEU A 1 209 ? -74.359 -19.070 90.540 1.00 87.56 209 LEU A N 1
ATOM 1624 C CA . LEU A 1 209 ? -73.948 -18.870 91.934 1.00 87.56 209 LEU A CA 1
ATOM 1625 C C . LEU A 1 209 ? -74.723 -17.753 92.629 1.00 87.56 209 LEU A C 1
ATOM 1627 O O . LEU A 1 209 ? -74.924 -17.817 93.842 1.00 87.56 209 LEU A O 1
ATOM 1631 N N . ARG A 1 210 ? -75.196 -16.742 91.891 1.00 84.75 210 ARG A N 1
ATOM 1632 C CA . ARG A 1 210 ? -76.013 -15.665 92.466 1.00 84.75 210 ARG A CA 1
ATOM 1633 C C . ARG A 1 210 ? -77.305 -16.213 93.075 1.00 84.75 210 ARG A C 1
ATOM 1635 O O . ARG A 1 210 ? -77.719 -15.745 94.132 1.00 84.75 210 ARG A O 1
ATOM 1642 N N . THR A 1 211 ? -77.915 -17.217 92.455 1.00 83.94 211 THR A N 1
ATOM 1643 C CA . THR A 1 211 ? -79.154 -17.857 92.927 1.00 83.94 211 THR A CA 1
ATOM 1644 C C . THR A 1 211 ? -79.008 -18.551 94.298 1.00 83.94 211 THR A C 1
ATOM 1646 O O . THR A 1 211 ? -79.760 -18.217 95.214 1.00 83.94 211 THR A O 1
ATOM 1649 N N . PRO A 1 212 ? -78.044 -19.463 94.532 1.00 84.50 212 PRO A N 1
ATOM 1650 C CA . PRO A 1 212 ? -77.827 -20.050 95.848 1.00 84.50 212 PRO A CA 1
ATOM 1651 C C . PRO A 1 212 ? -77.305 -19.025 96.862 1.00 84.50 212 PRO A C 1
ATOM 1653 O O . PRO A 1 212 ? -77.730 -19.074 98.012 1.00 84.50 212 PRO A O 1
ATOM 1656 N N . LEU A 1 213 ? -76.458 -18.062 96.468 1.00 81.56 213 LEU A N 1
ATOM 1657 C CA . LEU A 1 213 ? -76.008 -16.990 97.373 1.00 81.56 213 LEU A CA 1
ATOM 1658 C C . LEU A 1 213 ? -77.170 -16.126 97.862 1.00 81.56 213 LEU A C 1
ATOM 1660 O O . LEU A 1 213 ? -77.275 -15.876 99.056 1.00 81.56 213 LEU A O 1
ATOM 1664 N N . THR A 1 214 ? -78.083 -15.732 96.971 1.00 81.75 214 THR A N 1
ATOM 1665 C CA . THR A 1 214 ? -79.293 -14.990 97.363 1.00 81.75 214 THR A CA 1
ATOM 1666 C C . THR A 1 214 ? -80.202 -15.814 98.279 1.00 81.75 214 THR A C 1
ATOM 1668 O O . THR A 1 214 ? -80.806 -15.256 99.196 1.00 81.75 214 THR A O 1
ATOM 1671 N N . ALA A 1 215 ? -80.264 -17.140 98.104 1.00 81.19 215 ALA A N 1
ATOM 1672 C CA . ALA A 1 215 ? -80.984 -18.031 99.014 1.00 81.19 215 ALA A CA 1
ATOM 1673 C C . ALA A 1 215 ? -80.323 -18.129 100.406 1.00 81.19 215 ALA A C 1
ATOM 1675 O O . ALA A 1 215 ? -81.028 -18.073 101.420 1.00 81.19 215 ALA A O 1
ATOM 1676 N N . ILE A 1 216 ? -78.990 -18.234 100.467 1.00 85.12 216 ILE A N 1
ATOM 1677 C CA . ILE A 1 216 ? -78.219 -18.255 101.720 1.00 85.12 216 ILE A CA 1
ATOM 1678 C C . ILE A 1 216 ? -78.331 -16.909 102.440 1.00 85.12 216 ILE A C 1
ATOM 1680 O O . ILE A 1 216 ? -78.651 -16.887 103.627 1.00 85.12 216 ILE A O 1
ATOM 1684 N N . ASP A 1 217 ? -78.158 -15.789 101.736 1.00 83.69 217 ASP A N 1
ATOM 1685 C CA . ASP A 1 217 ? -78.314 -14.445 102.303 1.00 83.69 217 ASP A CA 1
ATOM 1686 C C . ASP A 1 217 ? -79.718 -14.242 102.877 1.00 83.69 217 ASP A C 1
ATOM 1688 O O . ASP A 1 217 ? -79.877 -13.695 103.969 1.00 83.69 217 ASP A O 1
ATOM 1692 N N . LEU A 1 218 ? -80.758 -14.739 102.200 1.00 82.50 218 LEU A N 1
ATOM 1693 C CA . LEU A 1 218 ? -82.123 -14.689 102.718 1.00 82.50 218 LEU A CA 1
ATOM 1694 C C . LEU A 1 218 ? -82.282 -15.519 104.003 1.00 82.50 218 LEU A C 1
ATOM 1696 O O . LEU A 1 218 ? -82.950 -15.073 104.943 1.00 82.50 218 LEU A O 1
ATOM 1700 N N . GLN A 1 219 ? -81.683 -16.713 104.070 1.00 83.19 219 GLN A N 1
ATOM 1701 C CA . GLN A 1 219 ? -81.673 -17.530 105.289 1.00 83.19 219 GLN A CA 1
ATOM 1702 C C . GLN A 1 219 ? -80.911 -16.838 106.422 1.00 83.19 219 GLN A C 1
ATOM 1704 O O . GLN A 1 219 ? -81.424 -16.760 107.538 1.00 83.19 219 GLN A O 1
ATOM 1709 N N . MET A 1 220 ? -79.741 -16.269 106.138 1.00 79.94 220 MET A N 1
ATOM 1710 C CA . MET A 1 220 ? -78.917 -15.563 107.115 1.00 79.94 220 MET A CA 1
ATOM 1711 C C . MET A 1 220 ? -79.610 -14.284 107.612 1.00 79.94 220 MET A C 1
ATOM 1713 O O . MET A 1 220 ? -79.613 -14.011 108.813 1.00 79.94 220 MET A O 1
ATOM 1717 N N . ALA A 1 221 ? -80.306 -13.551 106.738 1.00 79.31 221 ALA A N 1
ATOM 1718 C CA . ALA A 1 221 ? -81.146 -12.406 107.096 1.00 79.31 221 ALA A CA 1
ATOM 1719 C C . ALA A 1 221 ? -82.353 -12.807 107.967 1.00 79.31 221 ALA A C 1
ATOM 1721 O O . ALA A 1 221 ? -82.736 -12.082 108.889 1.00 79.31 221 ALA A O 1
ATOM 1722 N N . ARG A 1 222 ? -82.963 -13.974 107.719 1.00 78.56 222 ARG A N 1
ATOM 1723 C CA . ARG A 1 222 ? -84.019 -14.528 108.587 1.00 78.56 222 ARG A CA 1
ATOM 1724 C C . ARG A 1 222 ? -83.467 -14.954 109.946 1.00 78.56 222 ARG A C 1
ATOM 1726 O O . ARG A 1 222 ? -84.096 -14.668 110.960 1.00 78.56 222 ARG A O 1
ATOM 1733 N N . MET A 1 223 ? -82.295 -15.583 109.975 1.00 77.44 223 MET A N 1
ATOM 1734 C CA . MET A 1 223 ? -81.652 -16.067 111.197 1.00 77.44 223 MET A CA 1
ATOM 1735 C C . MET A 1 223 ? -81.144 -14.914 112.072 1.00 77.44 223 MET A C 1
ATOM 1737 O O . MET A 1 223 ? -81.368 -14.918 113.277 1.00 77.44 223 MET A O 1
ATOM 1741 N N . THR A 1 224 ? -80.566 -13.868 111.477 1.00 77.06 224 THR A N 1
ATOM 1742 C CA . THR A 1 224 ? -80.199 -12.629 112.187 1.00 77.06 224 THR A CA 1
ATOM 1743 C C . THR A 1 224 ? -81.425 -11.883 112.705 1.00 77.06 224 THR A C 1
ATOM 1745 O O . THR A 1 224 ? -81.404 -11.419 113.841 1.00 77.06 224 THR A O 1
ATOM 1748 N N . ARG A 1 225 ? -82.534 -11.820 111.952 1.00 73.00 225 ARG A N 1
ATOM 1749 C CA . ARG A 1 225 ? -83.809 -11.290 112.478 1.00 73.00 225 ARG A CA 1
ATOM 1750 C C . ARG A 1 225 ? -84.374 -12.139 113.619 1.00 73.00 225 ARG A C 1
ATOM 1752 O O . ARG A 1 225 ? -84.924 -11.569 114.554 1.00 73.00 225 ARG A O 1
ATOM 1759 N N . ALA A 1 226 ? -84.230 -13.464 113.565 1.00 67.50 226 ALA A N 1
ATOM 1760 C CA . ALA A 1 226 ? -84.635 -14.360 114.645 1.00 67.50 226 ALA A CA 1
ATOM 1761 C C . ALA A 1 226 ? -83.772 -14.152 115.901 1.00 67.50 226 ALA A C 1
ATOM 1763 O O . ALA A 1 226 ? -84.327 -13.942 116.971 1.00 67.50 226 ALA A O 1
ATOM 1764 N N . LEU A 1 227 ? -82.443 -14.095 115.762 1.00 63.53 227 LEU A N 1
ATOM 1765 C CA . LEU A 1 227 ? -81.501 -13.844 116.860 1.00 63.53 227 LEU A CA 1
ATOM 1766 C C . LEU A 1 227 ? -81.660 -12.445 117.472 1.00 63.53 227 LEU A C 1
ATOM 1768 O O . LEU A 1 227 ? -81.576 -12.297 118.689 1.00 63.53 227 LEU A O 1
ATOM 1772 N N . ARG A 1 228 ? -81.956 -11.426 116.655 1.00 65.25 228 ARG A N 1
ATOM 1773 C CA . ARG A 1 228 ? -82.270 -10.062 117.117 1.00 65.25 228 ARG A CA 1
ATOM 1774 C C . ARG A 1 228 ? -83.604 -9.990 117.868 1.00 65.25 228 ARG A C 1
ATOM 1776 O O . ARG A 1 228 ? -83.774 -9.119 118.705 1.00 65.25 228 ARG A O 1
ATOM 1783 N N . ARG A 1 229 ? -84.527 -10.923 117.610 1.00 58.66 229 ARG A N 1
ATOM 1784 C CA . ARG A 1 229 ? -85.765 -11.107 118.389 1.00 58.66 229 ARG A CA 1
ATOM 1785 C C . ARG A 1 229 ? -85.510 -11.770 119.746 1.00 58.66 229 ARG A C 1
ATOM 1787 O O . ARG A 1 229 ? -86.261 -11.519 120.676 1.00 58.66 229 ARG A O 1
ATOM 1794 N N . THR A 1 230 ? -84.476 -12.605 119.856 1.00 55.12 230 THR A N 1
ATOM 1795 C CA . THR A 1 230 ? -84.087 -13.280 121.109 1.00 55.12 230 THR A CA 1
ATOM 1796 C C . THR A 1 230 ? -83.196 -12.425 122.014 1.00 55.12 230 THR A C 1
ATOM 1798 O O . THR A 1 230 ? -83.038 -12.748 123.185 1.00 55.12 230 THR A O 1
ATOM 1801 N N . SER A 1 231 ? -82.596 -11.357 121.483 1.00 47.72 231 SER A N 1
ATOM 1802 C CA . SER A 1 231 ? -81.688 -10.448 122.205 1.00 47.72 231 SER A CA 1
ATOM 1803 C C . SER A 1 231 ? -82.314 -9.084 122.529 1.00 47.72 231 SER A C 1
ATOM 1805 O O . SER A 1 231 ? -81.602 -8.166 122.931 1.00 47.72 231 SER A O 1
ATOM 1807 N N . ASP A 1 232 ? -83.640 -8.966 122.407 1.00 45.12 232 ASP A N 1
ATOM 1808 C CA . ASP A 1 232 ? -84.400 -7.814 122.897 1.00 45.12 232 ASP A CA 1
ATOM 1809 C C . ASP A 1 232 ? -84.911 -8.118 124.327 1.00 45.12 232 ASP A C 1
ATOM 1811 O O . ASP A 1 232 ? -85.612 -9.119 124.519 1.00 45.12 232 ASP A O 1
ATOM 1815 N N . PRO A 1 233 ? -84.539 -7.334 125.357 1.00 43.09 233 PRO A N 1
ATOM 1816 C CA . PRO A 1 233 ? -84.916 -7.610 126.737 1.00 43.09 233 PRO A CA 1
ATOM 1817 C C . PRO A 1 233 ? -86.401 -7.309 126.967 1.00 43.09 233 PRO A C 1
ATOM 1819 O O . PRO A 1 233 ? -86.856 -6.174 126.836 1.00 43.09 233 PRO A O 1
ATOM 1822 N N . LEU A 1 234 ? -87.161 -8.338 127.350 1.00 42.72 234 LEU A N 1
ATOM 1823 C CA . LEU A 1 234 ? -88.558 -8.200 127.756 1.00 42.72 234 LEU A CA 1
ATOM 1824 C C . LEU A 1 234 ? -88.672 -7.370 129.043 1.00 42.72 234 LEU A C 1
ATOM 1826 O O . LEU A 1 234 ? -88.017 -7.635 130.051 1.00 42.72 234 LEU A O 1
ATOM 1830 N N . GLN A 1 235 ? -89.532 -6.356 128.960 1.00 45.94 235 GLN A N 1
ATOM 1831 C CA . GLN A 1 235 ? -89.852 -5.380 129.994 1.00 45.94 235 GLN A CA 1
ATOM 1832 C C . GLN A 1 235 ? -90.513 -5.997 131.245 1.00 45.94 235 GLN A C 1
ATOM 1834 O O . GLN A 1 235 ? -91.323 -6.921 131.137 1.00 45.94 235 GLN A O 1
ATOM 1839 N N . PRO A 1 236 ? -90.230 -5.435 132.436 1.00 44.47 236 PRO A N 1
ATOM 1840 C CA . PRO A 1 236 ? -90.755 -5.888 133.719 1.00 44.47 236 PRO A CA 1
ATOM 1841 C C . PRO A 1 236 ? -92.178 -5.362 133.944 1.00 44.47 236 PRO A C 1
ATOM 1843 O O . PRO A 1 236 ? -92.368 -4.278 134.489 1.00 44.47 236 PRO A O 1
ATOM 1846 N N . ALA A 1 237 ? -93.199 -6.112 133.530 1.00 48.50 237 ALA A N 1
ATOM 1847 C CA . ALA A 1 237 ? -94.585 -5.741 133.826 1.00 48.50 237 ALA A CA 1
ATOM 1848 C C . ALA A 1 237 ? -95.543 -6.941 133.847 1.00 48.50 237 ALA A C 1
ATOM 1850 O O . ALA A 1 237 ? -96.553 -6.905 133.159 1.00 48.50 237 ALA A O 1
ATOM 1851 N N . GLN A 1 238 ? -95.234 -8.002 134.609 1.00 47.62 238 GLN A N 1
ATOM 1852 C CA . GLN A 1 238 ? -96.211 -9.042 135.007 1.00 47.62 238 GLN A CA 1
ATOM 1853 C C . GLN A 1 238 ? -95.613 -10.054 136.011 1.00 47.62 238 GLN A C 1
ATOM 1855 O O . GLN A 1 238 ? -95.638 -11.261 135.807 1.00 47.62 238 GLN A O 1
ATOM 1860 N N . GLN A 1 239 ? -95.047 -9.567 137.121 1.00 46.25 239 GLN A N 1
ATOM 1861 C CA . GLN A 1 239 ? -94.444 -10.417 138.165 1.00 46.25 239 GLN A CA 1
ATOM 1862 C C . GLN A 1 239 ? -94.996 -10.118 139.573 1.00 46.25 239 GLN A C 1
ATOM 1864 O O . GLN A 1 239 ? -94.271 -10.137 140.560 1.00 46.25 239 GLN A O 1
ATOM 1869 N N . ALA A 1 240 ? -96.300 -9.833 139.669 1.00 44.62 240 ALA A N 1
ATOM 1870 C CA . ALA A 1 240 ? -96.973 -9.529 140.938 1.00 44.62 240 ALA A CA 1
ATOM 1871 C C . ALA A 1 240 ? -98.369 -10.177 141.065 1.00 44.62 240 ALA A C 1
ATOM 1873 O O . ALA A 1 240 ? -99.309 -9.540 141.530 1.00 44.62 240 ALA A O 1
ATOM 1874 N N . HIS A 1 241 ? -98.532 -11.439 140.643 1.00 48.03 241 HIS A N 1
ATOM 1875 C CA . HIS A 1 241 ? -99.797 -12.163 140.856 1.00 48.03 241 HIS A CA 1
ATOM 1876 C C . HIS A 1 241 ? -99.650 -13.677 141.088 1.00 48.03 241 HIS A C 1
ATOM 1878 O O . HIS A 1 241 ? -100.464 -14.459 140.618 1.00 48.03 241 HIS A O 1
ATOM 1884 N N . LEU A 1 242 ? -98.616 -14.115 141.813 1.00 43.62 242 LEU A N 1
ATOM 1885 C CA . LEU A 1 242 ? -98.541 -15.498 142.315 1.00 43.62 242 LEU A CA 1
ATOM 1886 C C . LEU A 1 242 ? -97.682 -15.583 143.590 1.00 43.62 242 LEU A C 1
ATOM 1888 O O . LEU A 1 242 ? -96.716 -16.330 143.682 1.00 43.62 242 LEU A O 1
ATOM 1892 N N . ILE A 1 243 ? -98.052 -14.775 144.589 1.00 47.47 243 ILE A N 1
ATOM 1893 C CA . ILE A 1 243 ? -97.739 -15.016 146.004 1.00 47.47 243 ILE A CA 1
ATOM 1894 C C . ILE A 1 243 ? -99.089 -15.041 146.721 1.00 47.47 243 ILE A C 1
ATOM 1896 O O . ILE A 1 243 ? -99.720 -13.999 146.872 1.00 47.47 243 ILE A O 1
ATOM 1900 N N . GLY A 1 244 ? -99.552 -16.230 147.109 1.00 49.22 244 GLY A N 1
ATOM 1901 C CA . GLY A 1 244 ? -100.783 -16.387 147.892 1.00 49.22 244 GLY A CA 1
ATOM 1902 C C . GLY A 1 244 ? -101.620 -17.600 147.505 1.00 49.22 244 GLY A C 1
ATOM 1903 O O . GLY A 1 244 ? -102.740 -17.418 147.054 1.00 49.22 244 GLY A O 1
ATOM 1904 N N . GLN A 1 245 ? -101.050 -18.800 147.641 1.00 47.78 245 GLN A N 1
ATOM 1905 C CA . GLN A 1 245 ? -101.660 -20.147 147.646 1.00 47.78 245 GLN A CA 1
ATOM 1906 C C . GLN A 1 245 ? -100.466 -21.074 147.358 1.00 47.78 245 GLN A C 1
ATOM 1908 O O . GLN A 1 245 ? -99.923 -21.038 146.266 1.00 47.78 245 GLN A O 1
ATOM 1913 N N . VAL A 1 246 ? -99.876 -21.828 148.276 1.00 48.25 246 VAL A N 1
ATOM 1914 C CA . VAL A 1 246 ? -100.474 -22.801 149.183 1.00 48.25 246 VAL A CA 1
ATOM 1915 C C . VAL A 1 246 ? -99.463 -23.012 150.317 1.00 48.25 246 VAL A C 1
ATOM 1917 O O . VAL A 1 246 ? -98.429 -23.643 150.124 1.00 48.25 246 VAL A O 1
ATOM 1920 N N . ASP A 1 247 ? -99.766 -22.455 151.485 1.00 45.56 247 ASP A N 1
ATOM 1921 C CA . ASP A 1 247 ? -99.277 -22.925 152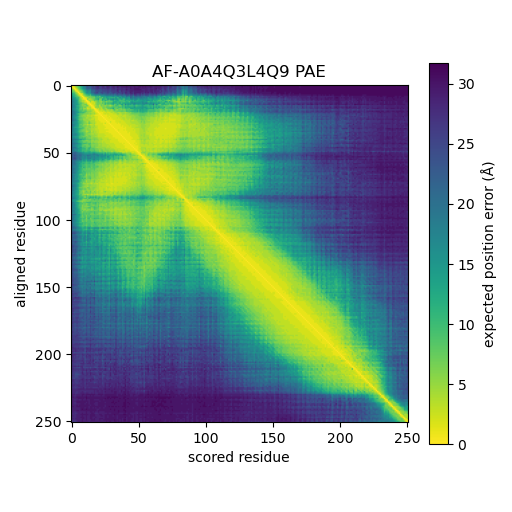.779 1.00 45.56 247 ASP A CA 1
ATOM 1922 C C . ASP A 1 247 ? -100.533 -23.398 153.520 1.00 45.56 247 ASP A C 1
ATOM 1924 O O . ASP A 1 247 ? -101.435 -22.585 153.727 1.00 45.56 247 ASP A O 1
ATOM 1928 N N . LEU A 1 248 ? -100.625 -24.716 153.759 1.00 46.34 248 LEU A N 1
ATOM 1929 C CA . LEU A 1 248 ? -101.590 -25.491 154.574 1.00 46.34 248 LEU A CA 1
ATOM 1930 C C . LEU A 1 248 ? -102.040 -26.781 153.865 1.00 46.34 248 LEU A C 1
ATOM 1932 O O . LEU A 1 248 ? -103.080 -26.809 153.212 1.00 46.34 248 LEU A O 1
ATOM 1936 N N . SER A 1 249 ? -101.250 -27.849 154.032 1.00 41.12 249 SER A N 1
ATOM 1937 C CA . SER A 1 249 ? -101.611 -29.281 153.912 1.00 41.12 249 SER A CA 1
ATOM 1938 C C . SER A 1 249 ? -100.298 -30.055 153.716 1.00 41.12 249 SER A C 1
ATOM 1940 O O . SER A 1 249 ? -99.855 -30.224 152.587 1.00 41.12 249 SER A O 1
ATOM 1942 N N . ILE A 1 250 ? -99.536 -30.444 154.739 1.00 43.88 250 ILE A N 1
ATOM 1943 C CA . ILE A 1 250 ? -99.765 -31.548 155.693 1.00 43.88 250 ILE A CA 1
ATOM 1944 C C . ILE A 1 250 ? -98.450 -31.575 156.513 1.00 43.88 250 ILE A C 1
ATOM 1946 O O . ILE A 1 250 ? -97.377 -31.520 155.918 1.00 43.88 250 ILE A O 1
ATOM 1950 N N . ARG A 1 251 ? -98.462 -31.281 157.817 1.00 42.41 251 ARG A N 1
ATOM 1951 C CA . ARG A 1 251 ? -98.531 -32.262 158.918 1.00 42.41 251 ARG A CA 1
ATOM 1952 C C . ARG A 1 251 ? -97.587 -33.454 158.794 1.00 42.41 251 ARG A C 1
ATOM 1954 O O . ARG A 1 251 ? -97.821 -34.302 157.918 1.00 42.41 251 ARG A O 1
#

Mean predicted aligned error: 16.67 Å

Radius of gyration: 77.79 Å; Cα contacts (8 Å, |Δi|>4): 72; chains: 1; bounding box: 153×49×230 Å

Solvent-accessible surface area (backbone atoms only — not comparable to full-atom values): 14159 Å² total; per-residue (Å²): 139,87,80,70,92,75,84,84,59,78,28,52,34,64,78,54,70,68,40,64,71,63,53,52,50,53,43,54,50,27,50,54,51,20,50,49,28,49,52,54,31,51,53,52,52,50,49,63,75,70,43,89,84,54,86,63,58,68,56,58,51,53,52,36,53,48,40,40,52,56,18,51,50,29,55,47,56,49,50,26,35,77,45,54,56,57,70,59,55,51,51,54,50,51,52,48,49,51,52,50,53,49,52,62,68,47,43,75,69,47,50,61,54,55,50,51,52,52,50,50,50,52,51,51,50,52,51,51,53,54,50,53,51,52,51,50,52,51,51,54,52,51,52,52,53,50,54,52,51,53,52,53,51,52,51,50,53,49,50,52,52,51,51,50,54,49,51,51,53,52,53,50,53,50,50,51,48,52,50,51,53,51,53,53,51,52,52,49,54,50,51,50,49,54,50,49,53,48,53,53,48,54,52,51,50,52,57,64,47,48,56,57,50,54,54,49,51,51,49,50,55,50,49,52,54,50,52,56,62,72,70,56,84,83,75,96,82,85,89,84,85,87,86,88,84,86,90,91,89,78,135